Protein AF-A0A835D6B4-F1 (afdb_monomer)

Sequence (260 aa):
MGYFGDVLRSTQVAIVLSPWVALAVCPRPGVWEYIRVNVNALVVEELSAAEYLHFKEELVDGRKAEEYLSSVPPDTSYSEFDHRFQDIGLERGWVVYILDQVRALESKMLHRIKQQRLDITPWILIHASILRVPFRTEKGIVRKWISRFEVWPYLETYTDDVSNEISGELQAKPDLIISNYGDGKLIAFLLAHKCTIAHALEKTKVVHGIDVFDPKFNIVSLRVDMTMYFPYNEEHKRLTALQLEIEELLYSPGQNEEHM

Radius of gyration: 25.89 Å; Cα contacts (8 Å, |Δi|>4): 194; chains: 1; bounding box: 57×57×69 Å

Organism: Tetracentron sinense (NCBI:txid13715)

Structure (mmCIF, N/CA/C/O backbone):
data_AF-A0A835D6B4-F1
#
_entry.id   AF-A0A835D6B4-F1
#
loop_
_atom_site.group_PDB
_atom_site.id
_atom_site.type_symbol
_atom_site.label_atom_id
_atom_site.label_alt_id
_atom_site.label_comp_id
_atom_site.label_asym_id
_atom_site.label_entity_id
_atom_site.label_seq_id
_atom_site.pdbx_PDB_ins_code
_atom_site.Cartn_x
_atom_site.Cartn_y
_atom_site.Cartn_z
_atom_site.occupancy
_atom_site.B_iso_or_equiv
_atom_site.auth_seq_id
_atom_site.auth_comp_id
_atom_site.auth_asym_id
_atom_site.auth_atom_id
_atom_site.pdbx_PDB_model_num
ATOM 1 N N . MET A 1 1 ? 26.973 14.220 -26.585 1.00 53.25 1 MET A N 1
ATOM 2 C CA . MET A 1 1 ? 26.526 12.811 -26.515 1.00 53.25 1 MET A CA 1
ATOM 3 C C . MET A 1 1 ? 25.285 12.683 -27.378 1.00 53.25 1 MET A C 1
ATOM 5 O O . MET A 1 1 ? 24.445 13.561 -27.278 1.00 53.25 1 MET A O 1
ATOM 9 N N . GLY A 1 2 ? 25.230 11.702 -28.282 1.00 79.88 2 GLY A N 1
ATOM 10 C CA . GLY A 1 2 ? 24.143 11.568 -29.263 1.00 79.88 2 GLY A CA 1
ATOM 11 C C . GLY A 1 2 ? 22.917 10.816 -28.737 1.00 79.88 2 GLY A C 1
ATOM 12 O O . GLY A 1 2 ? 22.945 10.288 -27.628 1.00 79.88 2 GLY A O 1
ATOM 13 N N . TYR A 1 3 ? 21.894 10.721 -29.590 1.00 77.06 3 TYR A N 1
ATOM 14 C CA . TYR A 1 3 ? 20.564 10.149 -29.325 1.00 77.06 3 TYR A CA 1
ATOM 15 C C . TYR A 1 3 ? 20.590 8.756 -28.667 1.00 77.06 3 TYR A C 1
ATOM 17 O O . TYR A 1 3 ? 19.844 8.475 -27.737 1.00 77.06 3 TYR A O 1
ATOM 25 N N . PHE A 1 4 ? 21.526 7.896 -29.074 1.00 80.56 4 PHE A N 1
ATOM 26 C CA . PHE A 1 4 ? 21.706 6.570 -28.474 1.00 80.56 4 PHE A CA 1
ATOM 27 C C . PHE A 1 4 ? 22.099 6.624 -26.985 1.00 80.56 4 PHE A C 1
ATOM 29 O O . PHE A 1 4 ? 21.665 5.801 -26.183 1.00 80.56 4 PHE A O 1
ATOM 36 N N . GLY A 1 5 ? 22.890 7.625 -26.593 1.00 83.94 5 GLY A N 1
ATOM 37 C CA . GLY A 1 5 ? 23.260 7.829 -25.195 1.00 83.94 5 GLY A CA 1
ATOM 38 C C . GLY A 1 5 ? 22.079 8.262 -24.324 1.00 83.94 5 GLY A C 1
ATOM 39 O O . GLY A 1 5 ? 22.082 7.969 -23.132 1.00 83.94 5 GLY A O 1
ATOM 40 N N . ASP A 1 6 ? 21.076 8.931 -24.900 1.00 86.44 6 ASP A N 1
ATOM 41 C CA . ASP A 1 6 ? 19.844 9.287 -24.187 1.00 86.44 6 ASP A CA 1
ATOM 42 C C . ASP A 1 6 ? 18.975 8.054 -23.931 1.00 86.44 6 ASP A C 1
ATOM 44 O O . ASP A 1 6 ? 18.523 7.871 -22.804 1.00 86.44 6 ASP A O 1
ATOM 48 N N . VAL A 1 7 ? 18.834 7.165 -24.921 1.00 88.00 7 VAL A N 1
ATOM 49 C CA . VAL A 1 7 ? 18.110 5.886 -24.781 1.00 88.00 7 VAL A CA 1
ATOM 50 C C . VAL A 1 7 ? 18.717 5.017 -23.676 1.00 88.00 7 VAL A C 1
ATOM 52 O O . VAL A 1 7 ? 17.998 4.482 -22.833 1.00 88.00 7 VAL A O 1
ATOM 55 N N . LEU A 1 8 ? 20.048 4.908 -23.621 1.00 87.56 8 LEU A N 1
ATOM 56 C CA . LEU A 1 8 ? 20.717 4.142 -22.563 1.00 87.56 8 LEU A CA 1
ATOM 57 C C . LEU A 1 8 ? 20.516 4.756 -21.172 1.00 87.56 8 LEU A C 1
ATOM 59 O O . LEU A 1 8 ? 20.352 4.020 -20.205 1.00 87.56 8 LEU A O 1
ATOM 63 N N . ARG A 1 9 ? 20.501 6.090 -21.057 1.00 88.75 9 ARG A N 1
ATOM 64 C CA . ARG A 1 9 ? 20.262 6.778 -19.776 1.00 88.75 9 ARG A CA 1
ATOM 65 C C . ARG A 1 9 ? 18.830 6.633 -19.273 1.00 88.75 9 ARG A C 1
ATOM 67 O O . ARG A 1 9 ? 18.620 6.628 -18.065 1.00 88.75 9 ARG A O 1
ATOM 74 N N . SER A 1 10 ? 17.857 6.569 -20.176 1.00 91.00 10 SER A N 1
ATOM 75 C CA . SER A 1 10 ? 16.441 6.418 -19.827 1.00 91.00 10 SER A CA 1
ATOM 76 C C . SER A 1 10 ? 16.001 4.957 -19.711 1.00 91.00 10 SER A C 1
ATOM 78 O O . SER A 1 10 ? 14.905 4.685 -19.214 1.00 91.00 10 SER A O 1
ATOM 80 N N . THR A 1 11 ? 16.848 4.006 -20.110 1.00 92.50 11 THR A N 1
ATOM 81 C CA . THR A 1 11 ? 16.617 2.574 -19.898 1.00 92.50 11 THR A CA 1
ATOM 82 C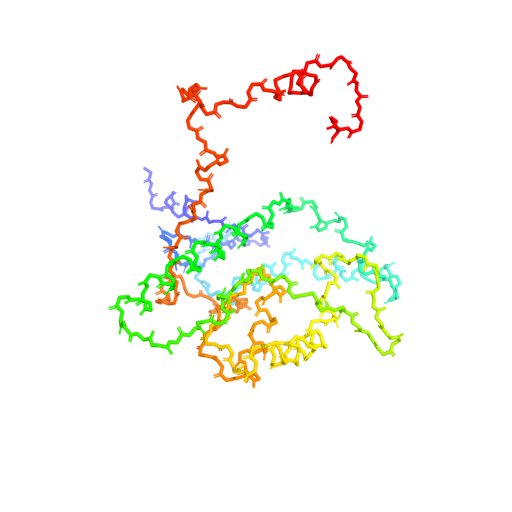 C . THR A 1 11 ? 16.586 2.257 -18.405 1.00 92.50 11 THR A C 1
ATOM 84 O O . THR A 1 11 ? 17.547 2.509 -17.686 1.00 92.50 11 THR A O 1
ATOM 87 N N . GLN A 1 12 ? 15.483 1.672 -17.940 1.00 88.81 12 GLN A N 1
ATOM 88 C CA . GLN A 1 12 ? 15.316 1.259 -16.543 1.00 88.81 12 GLN A CA 1
ATOM 89 C C . GLN A 1 12 ? 15.755 -0.189 -16.327 1.00 88.81 12 GLN A C 1
ATOM 91 O O . GLN A 1 12 ? 16.292 -0.529 -15.276 1.00 88.81 12 GLN A O 1
ATOM 96 N N . VAL A 1 13 ? 15.504 -1.054 -17.315 1.00 88.00 13 VAL A N 1
ATOM 97 C CA . VAL A 1 13 ? 15.827 -2.483 -17.257 1.00 88.00 13 VAL A CA 1
ATOM 98 C C . VAL A 1 13 ? 16.259 -2.965 -18.637 1.00 88.00 13 VAL A C 1
ATOM 100 O O . VAL A 1 13 ? 15.587 -2.688 -19.630 1.00 88.00 13 VAL A O 1
ATOM 103 N N . ALA A 1 14 ? 17.343 -3.735 -18.684 1.00 89.62 14 ALA A N 1
ATOM 104 C CA . ALA A 1 14 ? 17.797 -4.452 -19.868 1.00 89.62 14 ALA A CA 1
ATOM 105 C C . ALA A 1 14 ? 17.779 -5.964 -19.600 1.00 89.62 14 ALA A C 1
ATOM 107 O O . ALA A 1 14 ? 18.256 -6.417 -18.560 1.00 89.62 14 ALA A O 1
ATOM 108 N N . ILE A 1 15 ? 17.232 -6.737 -20.534 1.00 87.81 15 ILE A N 1
ATOM 109 C CA . ILE A 1 15 ? 17.187 -8.200 -20.515 1.00 87.81 15 ILE A CA 1
ATOM 110 C C . ILE A 1 15 ? 18.095 -8.687 -21.633 1.00 87.81 15 ILE A C 1
ATOM 112 O O . ILE A 1 15 ? 17.921 -8.305 -22.789 1.00 87.81 15 ILE A O 1
ATOM 116 N N . VAL A 1 16 ? 19.073 -9.517 -21.290 1.00 88.81 16 VAL A N 1
ATOM 117 C CA . VAL A 1 16 ? 20.089 -9.990 -22.233 1.00 88.81 16 VAL A CA 1
ATOM 118 C C . VAL A 1 16 ? 19.863 -11.476 -22.491 1.00 88.81 16 VAL A C 1
ATOM 120 O O . VAL A 1 16 ? 20.143 -12.300 -21.624 1.00 88.81 16 VAL A O 1
ATOM 123 N N . LEU A 1 17 ? 19.379 -11.812 -23.687 1.00 84.69 17 LEU A N 1
ATOM 124 C CA . LEU A 1 17 ? 19.220 -13.183 -24.175 1.00 84.69 17 LEU A CA 1
ATOM 125 C C . LEU A 1 17 ? 19.826 -13.268 -25.573 1.00 84.69 17 LEU A C 1
ATOM 127 O O . LEU A 1 17 ? 19.205 -12.869 -26.553 1.00 84.69 17 LEU A O 1
ATOM 131 N N . SER A 1 18 ? 21.063 -13.759 -25.664 1.00 85.06 18 SER A N 1
ATOM 132 C CA . SER A 1 18 ? 21.822 -13.779 -26.921 1.00 85.06 18 SER A CA 1
ATOM 133 C C . SER A 1 18 ? 21.023 -14.422 -28.072 1.00 85.06 18 SER A C 1
ATOM 135 O O . SER A 1 18 ? 20.494 -15.519 -27.885 1.00 85.06 18 SER A O 1
ATOM 137 N N . PRO A 1 19 ? 20.945 -13.788 -29.264 1.00 90.44 19 PRO A N 1
ATOM 138 C CA . PRO A 1 19 ? 21.678 -12.590 -29.704 1.00 90.44 19 PRO A CA 1
ATOM 139 C C . PRO A 1 19 ? 20.946 -11.253 -29.465 1.00 90.44 19 PRO A C 1
ATOM 141 O O . PRO A 1 19 ? 21.287 -10.243 -30.077 1.00 90.44 19 PRO A O 1
ATOM 144 N N . TRP A 1 20 ? 19.923 -11.223 -28.623 1.00 92.81 20 TRP A N 1
ATOM 145 C CA . TRP A 1 20 ? 19.042 -10.079 -28.418 1.00 92.81 20 TRP A CA 1
ATOM 146 C C . TRP A 1 20 ? 19.227 -9.425 -27.044 1.00 92.81 20 TRP A C 1
ATOM 148 O O . TRP A 1 20 ? 19.460 -10.074 -26.024 1.00 92.81 20 TRP A O 1
ATOM 158 N N . VAL A 1 21 ? 19.078 -8.106 -27.012 1.00 93.50 21 VAL A N 1
ATOM 159 C CA . VAL A 1 21 ? 19.010 -7.312 -25.785 1.00 93.50 21 VAL A CA 1
ATOM 160 C C . VAL A 1 21 ? 17.711 -6.522 -25.805 1.00 93.50 21 VAL A C 1
ATOM 162 O O . VAL A 1 21 ? 17.573 -5.607 -26.613 1.00 93.50 21 VAL A O 1
ATOM 165 N N . ALA A 1 22 ? 16.760 -6.868 -24.941 1.00 94.00 22 ALA A N 1
ATOM 166 C CA . ALA A 1 22 ? 15.509 -6.131 -24.792 1.00 94.00 22 ALA A CA 1
ATOM 167 C C . ALA A 1 22 ? 15.653 -5.032 -23.730 1.00 94.00 22 ALA A C 1
ATOM 169 O O . ALA A 1 22 ? 16.117 -5.288 -22.622 1.00 94.00 22 ALA A O 1
ATOM 170 N N . LEU A 1 23 ? 15.240 -3.808 -24.043 1.00 94.19 23 LEU A N 1
ATOM 171 C CA . LEU A 1 23 ? 15.334 -2.627 -23.191 1.00 94.19 23 LEU A CA 1
ATOM 172 C C . LEU A 1 23 ? 13.927 -2.120 -22.863 1.00 94.19 23 LEU A C 1
ATOM 174 O O . LEU A 1 23 ? 13.115 -1.920 -23.764 1.00 94.19 23 LEU A O 1
ATOM 178 N N . ALA A 1 24 ? 13.659 -1.883 -21.579 1.00 92.88 24 ALA A N 1
ATOM 179 C CA . ALA A 1 24 ? 12.519 -1.095 -21.124 1.00 92.88 24 ALA A CA 1
ATOM 180 C C . ALA A 1 24 ? 12.986 0.342 -20.888 1.00 92.88 24 ALA A C 1
ATOM 182 O O . ALA A 1 24 ? 13.671 0.640 -19.902 1.00 92.88 24 ALA A O 1
ATOM 183 N N . VAL A 1 25 ? 12.626 1.220 -21.813 1.00 93.75 25 VAL A N 1
ATOM 184 C CA . VAL A 1 25 ? 13.019 2.624 -21.841 1.00 93.75 25 VAL A CA 1
ATOM 185 C C . VAL A 1 25 ? 11.904 3.457 -21.219 1.00 93.75 25 VAL A C 1
ATOM 187 O O . VAL A 1 25 ? 10.739 3.309 -21.573 1.00 93.75 25 VAL A O 1
ATOM 190 N N . CYS A 1 26 ? 12.255 4.336 -20.282 1.00 91.88 26 CYS A N 1
ATOM 191 C CA . CYS A 1 26 ? 11.324 5.263 -19.640 1.00 91.88 26 CYS A CA 1
ATOM 192 C C . CYS A 1 26 ? 11.819 6.700 -19.854 1.00 91.88 26 CYS A C 1
ATOM 194 O O . CYS A 1 26 ? 12.521 7.248 -18.999 1.00 91.88 26 CYS A O 1
ATOM 196 N N . PRO A 1 27 ? 11.519 7.328 -21.010 1.00 87.44 27 PRO A N 1
ATOM 197 C CA . PRO A 1 27 ? 12.003 8.674 -21.317 1.00 87.44 27 PRO A CA 1
ATOM 198 C C . PRO A 1 27 ? 11.440 9.738 -20.368 1.00 87.44 27 PRO A C 1
ATOM 200 O O . PRO A 1 27 ? 12.066 10.772 -20.138 1.00 87.44 27 PRO A O 1
ATOM 203 N N . ARG A 1 28 ? 10.233 9.502 -19.840 1.00 86.56 28 ARG A N 1
ATOM 204 C CA . ARG A 1 28 ? 9.530 10.372 -18.892 1.00 86.56 28 ARG A CA 1
ATOM 205 C C . ARG A 1 28 ? 8.725 9.512 -17.919 1.00 86.56 28 ARG A C 1
ATOM 207 O O . ARG A 1 28 ? 8.259 8.450 -18.326 1.00 86.56 28 ARG A O 1
ATOM 214 N N . PRO A 1 29 ? 8.476 9.980 -16.683 1.00 78.31 29 PRO A N 1
ATOM 215 C CA . PRO A 1 29 ? 7.626 9.261 -15.739 1.00 78.31 29 PRO A CA 1
ATOM 216 C C . PRO A 1 29 ? 6.288 8.852 -16.372 1.00 78.31 29 PRO A C 1
ATOM 218 O O . PRO A 1 29 ? 5.572 9.698 -16.905 1.00 78.31 29 PRO A O 1
ATOM 221 N N . GLY A 1 30 ? 5.974 7.554 -16.337 1.00 72.44 30 GLY A N 1
ATOM 222 C CA . GLY A 1 30 ? 4.729 7.001 -16.886 1.00 72.44 30 GLY A CA 1
ATOM 223 C C . GLY A 1 30 ? 4.734 6.654 -18.372 1.00 72.44 30 GLY A C 1
ATOM 224 O O . GLY A 1 30 ? 3.796 6.010 -18.828 1.00 72.44 30 GLY A O 1
ATOM 225 N N . VAL A 1 31 ? 5.768 7.039 -19.122 1.00 85.19 31 VAL A N 1
ATOM 226 C CA . VAL A 1 31 ? 5.879 6.757 -20.558 1.00 85.19 31 VAL A CA 1
ATOM 227 C C . VAL A 1 31 ? 6.922 5.673 -20.758 1.00 85.19 31 VAL A C 1
ATOM 229 O O . VAL A 1 31 ? 8.088 5.881 -20.429 1.00 85.19 31 VAL A O 1
ATOM 232 N N . TRP A 1 32 ? 6.493 4.538 -21.299 1.00 89.44 32 TRP A N 1
ATOM 233 C CA . TRP A 1 32 ? 7.339 3.371 -21.510 1.00 89.44 32 TRP A CA 1
ATOM 234 C C . TRP A 1 32 ? 7.395 3.002 -22.983 1.00 89.44 32 TRP A C 1
ATOM 236 O O . TRP A 1 32 ? 6.367 2.939 -23.652 1.00 89.44 32 TRP A O 1
ATOM 246 N N . GLU A 1 33 ? 8.604 2.722 -23.445 1.00 92.50 33 GLU A N 1
ATOM 247 C CA . GLU A 1 33 ? 8.900 2.200 -24.772 1.00 92.50 33 GLU A CA 1
ATOM 248 C C . GLU A 1 33 ? 9.712 0.919 -24.586 1.00 92.50 33 GLU A C 1
ATOM 250 O O . GLU A 1 33 ? 10.633 0.866 -23.764 1.00 92.50 33 GLU A O 1
ATOM 255 N N . TYR A 1 34 ? 9.364 -0.128 -25.326 1.00 94.62 34 TYR A N 1
ATOM 256 C CA . TYR A 1 34 ? 10.069 -1.400 -25.265 1.00 94.62 34 TYR A CA 1
ATOM 257 C C . TYR A 1 34 ? 10.701 -1.662 -26.619 1.00 94.62 34 TYR A C 1
ATOM 259 O O . TYR A 1 34 ? 10.033 -1.605 -27.645 1.00 94.62 34 TYR A O 1
ATOM 267 N N . ILE A 1 35 ? 11.998 -1.936 -26.626 1.00 94.75 35 ILE A N 1
ATOM 268 C CA . ILE A 1 35 ? 12.734 -2.245 -27.851 1.00 94.75 35 ILE A CA 1
ATOM 269 C C . ILE A 1 35 ? 13.614 -3.462 -27.623 1.00 94.75 35 ILE A C 1
ATOM 271 O O . ILE A 1 35 ? 14.026 -3.724 -26.496 1.00 94.75 35 ILE A O 1
ATOM 275 N N . ARG A 1 36 ? 13.959 -4.188 -28.682 1.00 94.00 36 ARG A N 1
ATOM 276 C CA . ARG A 1 36 ? 15.047 -5.167 -28.659 1.00 94.00 36 ARG A CA 1
ATOM 277 C C . ARG A 1 36 ? 16.092 -4.852 -29.705 1.00 94.00 36 ARG A C 1
ATOM 279 O O . ARG A 1 36 ? 15.778 -4.376 -30.790 1.00 94.00 36 ARG A O 1
ATOM 286 N N . VAL A 1 37 ? 17.339 -5.141 -29.369 1.00 94.19 37 VAL A N 1
ATOM 287 C CA . VAL A 1 37 ? 18.496 -4.911 -30.228 1.00 94.19 37 VAL A CA 1
ATOM 288 C C . VAL A 1 37 ? 19.190 -6.235 -30.489 1.00 94.19 37 VAL A C 1
ATOM 290 O O . VAL A 1 37 ? 19.572 -6.929 -29.548 1.00 94.19 37 VAL A O 1
ATOM 293 N N . ASN A 1 38 ? 19.366 -6.590 -31.757 1.00 94.12 38 ASN A N 1
ATOM 294 C CA . ASN A 1 38 ? 20.184 -7.731 -32.140 1.00 94.12 38 ASN A CA 1
ATOM 295 C C . ASN A 1 38 ? 21.656 -7.316 -32.120 1.00 94.12 38 ASN A C 1
ATOM 297 O O . ASN A 1 38 ? 22.058 -6.448 -32.894 1.00 94.12 38 ASN A O 1
ATOM 301 N N . VAL A 1 39 ? 22.478 -7.939 -31.278 1.00 89.75 39 VAL A N 1
ATOM 302 C CA . VAL A 1 39 ? 23.889 -7.538 -31.127 1.00 89.75 39 VAL A CA 1
ATOM 303 C C . VAL A 1 39 ? 24.762 -7.945 -32.313 1.00 89.75 39 VAL A C 1
ATOM 305 O O . VAL A 1 39 ? 25.811 -7.347 -32.528 1.00 89.75 39 VAL A O 1
ATOM 308 N N . ASN A 1 40 ? 24.322 -8.926 -33.106 1.00 91.69 40 ASN A N 1
ATOM 309 C CA . ASN A 1 40 ? 25.059 -9.402 -34.275 1.00 91.69 40 ASN A CA 1
ATOM 310 C C . ASN A 1 40 ? 24.678 -8.617 -35.535 1.00 91.69 40 ASN A C 1
ATOM 312 O O . ASN A 1 40 ? 25.542 -8.244 -36.322 1.00 91.69 40 ASN A O 1
ATOM 316 N N . ALA A 1 41 ? 23.380 -8.374 -35.728 1.00 90.81 41 ALA A N 1
ATOM 317 C CA . ALA A 1 41 ? 22.849 -7.697 -36.909 1.00 90.81 41 ALA A CA 1
ATOM 318 C C . ALA A 1 41 ? 22.723 -6.172 -36.739 1.00 90.81 41 ALA A C 1
ATOM 320 O O . ALA A 1 41 ? 22.472 -5.479 -37.720 1.00 90.81 41 ALA A O 1
ATOM 321 N N . LEU A 1 42 ? 22.880 -5.651 -35.513 1.00 88.00 42 LEU A N 1
ATOM 322 C CA . LEU A 1 42 ? 22.663 -4.242 -35.147 1.00 88.00 42 LEU A CA 1
ATOM 323 C C . LEU A 1 42 ? 21.275 -3.719 -35.558 1.00 88.00 42 LEU A C 1
ATOM 325 O O . LEU A 1 42 ? 21.104 -2.547 -35.889 1.00 88.00 42 LEU A O 1
ATOM 329 N N . VAL A 1 43 ? 20.281 -4.607 -35.526 1.00 91.00 43 VAL A N 1
ATOM 330 C CA . VAL A 1 43 ? 18.880 -4.301 -35.835 1.00 91.00 43 VAL A CA 1
ATOM 331 C C . VAL A 1 43 ? 18.147 -3.962 -34.544 1.00 91.00 43 VAL A C 1
ATOM 333 O O . VAL A 1 43 ? 18.318 -4.652 -33.540 1.00 91.00 43 VAL A O 1
ATOM 336 N N . VAL A 1 44 ? 17.332 -2.909 -34.587 1.00 92.31 44 VAL A N 1
ATOM 337 C CA . VAL A 1 44 ? 16.461 -2.475 -33.490 1.00 92.31 44 VAL A CA 1
ATOM 338 C C . VAL A 1 44 ? 15.017 -2.734 -33.899 1.00 92.31 44 VAL A C 1
ATOM 340 O O . VAL A 1 44 ? 14.609 -2.338 -34.989 1.00 92.31 44 VAL A O 1
ATOM 343 N N . GLU A 1 45 ? 14.253 -3.372 -33.023 1.00 94.62 45 GLU A N 1
ATOM 344 C CA . GLU A 1 45 ? 12.830 -3.644 -33.220 1.00 94.62 45 GLU A CA 1
ATOM 345 C C . GLU A 1 45 ? 12.040 -3.126 -32.022 1.00 94.62 45 GLU A C 1
ATOM 347 O O . GLU A 1 45 ? 12.477 -3.268 -30.879 1.00 94.62 45 GLU A O 1
ATOM 352 N N . GLU A 1 46 ? 10.886 -2.522 -32.285 1.00 94.12 46 GLU A N 1
ATOM 353 C CA . GLU A 1 46 ? 9.936 -2.140 -31.244 1.00 94.12 46 GLU A CA 1
ATOM 354 C C . GLU A 1 46 ? 9.183 -3.378 -30.750 1.00 94.12 46 GLU A C 1
ATOM 356 O O . GLU A 1 46 ? 8.881 -4.287 -31.523 1.00 94.12 46 GLU A O 1
ATOM 361 N N . LEU A 1 47 ? 8.903 -3.410 -29.452 1.00 91.94 47 LEU A N 1
ATOM 362 C CA . LEU A 1 47 ? 8.135 -4.449 -28.791 1.00 91.94 47 LEU A CA 1
ATOM 363 C C . LEU A 1 47 ? 6.896 -3.834 -28.148 1.00 91.94 47 LEU A C 1
ATOM 365 O O . LEU A 1 47 ? 6.932 -2.754 -27.557 1.00 91.94 47 LEU A O 1
ATOM 369 N N . SER A 1 48 ? 5.808 -4.587 -28.160 1.00 89.75 48 SER A N 1
ATOM 370 C CA . SER A 1 48 ? 4.715 -4.370 -27.224 1.00 89.75 48 SER A CA 1
ATOM 371 C C . SER A 1 48 ? 5.150 -4.725 -25.797 1.00 89.75 48 SER A C 1
ATOM 373 O O . SER A 1 48 ? 6.066 -5.521 -25.565 1.00 89.75 48 SER A O 1
ATOM 375 N N . ALA A 1 49 ? 4.436 -4.191 -24.803 1.00 82.56 49 ALA A N 1
ATOM 376 C CA . ALA A 1 49 ? 4.655 -4.556 -23.404 1.00 82.56 49 ALA A CA 1
ATOM 377 C C . ALA A 1 49 ? 4.498 -6.072 -23.159 1.00 82.56 49 ALA A C 1
ATOM 379 O O . ALA A 1 49 ? 5.217 -6.634 -22.336 1.00 82.56 49 ALA A O 1
ATOM 380 N N . ALA A 1 50 ? 3.593 -6.742 -23.884 1.00 81.06 50 ALA A N 1
ATOM 381 C CA . ALA A 1 50 ? 3.394 -8.187 -23.781 1.00 81.06 50 ALA A CA 1
ATOM 382 C C . ALA A 1 50 ? 4.606 -8.968 -24.313 1.00 81.06 50 ALA A C 1
ATOM 384 O O . ALA A 1 50 ? 5.084 -9.880 -23.644 1.00 81.06 50 ALA A O 1
ATOM 385 N N . GLU A 1 51 ? 5.148 -8.575 -25.467 1.00 85.75 51 GLU A N 1
ATOM 386 C CA . GLU A 1 51 ? 6.346 -9.203 -26.041 1.00 85.75 51 GLU A CA 1
ATOM 387 C C . GLU A 1 51 ? 7.582 -8.990 -25.159 1.00 85.75 51 GLU A C 1
ATOM 389 O O . GLU A 1 51 ? 8.371 -9.913 -24.967 1.00 85.75 51 GLU A O 1
ATOM 394 N N . TYR A 1 52 ? 7.737 -7.805 -24.557 1.00 86.56 52 TYR A N 1
ATOM 395 C CA . TYR A 1 52 ? 8.811 -7.557 -23.592 1.00 86.56 52 TYR A CA 1
ATOM 396 C C . TYR A 1 52 ? 8.677 -8.418 -22.327 1.00 86.56 52 TYR A C 1
ATOM 398 O O . TYR A 1 52 ? 9.673 -8.935 -21.818 1.00 86.56 52 TYR A O 1
ATOM 406 N N . LEU A 1 53 ? 7.455 -8.581 -21.806 1.00 77.12 53 LEU A N 1
ATOM 407 C CA . LEU A 1 53 ? 7.201 -9.453 -20.657 1.00 77.12 53 LEU A CA 1
ATOM 408 C C . LEU A 1 53 ? 7.500 -10.916 -20.984 1.00 77.12 53 LEU A C 1
ATOM 410 O O . LEU A 1 53 ? 8.157 -11.571 -20.181 1.00 77.12 53 LEU A O 1
ATOM 414 N N . HIS A 1 54 ? 7.128 -11.384 -22.175 1.00 80.31 54 HIS A N 1
ATOM 415 C CA . HIS A 1 54 ? 7.482 -12.723 -22.640 1.00 80.31 54 HIS A CA 1
ATOM 416 C C . HIS A 1 54 ? 9.006 -12.932 -22.652 1.00 80.31 54 HIS A C 1
ATOM 418 O O . HIS A 1 54 ? 9.511 -13.907 -22.107 1.00 80.31 54 HIS A O 1
ATOM 424 N N . PHE A 1 55 ? 9.760 -11.945 -23.144 1.00 78.62 55 PHE A N 1
ATOM 425 C CA . PHE A 1 55 ? 11.228 -11.955 -23.131 1.00 78.62 55 PHE A CA 1
ATOM 426 C C . PHE A 1 55 ? 11.821 -12.029 -21.709 1.00 78.62 55 PHE A C 1
ATOM 428 O O . PHE A 1 55 ? 12.883 -12.605 -21.473 1.00 78.62 55 PHE A O 1
ATOM 435 N N . LYS A 1 56 ? 11.133 -11.432 -20.730 1.00 76.44 56 LYS A N 1
ATOM 436 C CA . LYS A 1 56 ? 11.506 -11.492 -19.312 1.00 76.44 56 LYS A CA 1
ATOM 437 C C . LYS A 1 56 ? 11.203 -12.849 -18.688 1.00 76.44 56 LYS A C 1
ATOM 439 O O . LYS A 1 56 ? 11.979 -13.314 -17.857 1.00 76.44 56 LYS A O 1
ATOM 444 N N . GLU A 1 57 ? 10.089 -13.454 -19.073 1.00 77.69 57 GLU A N 1
ATOM 445 C CA . GLU A 1 57 ? 9.703 -14.802 -18.660 1.00 77.69 57 GLU A CA 1
ATOM 446 C C . GLU A 1 57 ? 10.680 -15.841 -19.217 1.00 77.69 57 GLU A C 1
ATOM 448 O O . GLU A 1 57 ? 11.081 -16.729 -18.480 1.00 77.69 57 GLU A O 1
ATOM 453 N N . GLU A 1 58 ? 11.171 -15.677 -20.449 1.00 74.12 58 GLU A N 1
ATOM 454 C CA . GLU A 1 58 ? 12.208 -16.545 -21.030 1.00 74.12 58 GLU A CA 1
ATOM 455 C C . GLU A 1 58 ? 13.542 -16.516 -20.253 1.00 74.12 58 GLU A C 1
ATOM 457 O O . GLU A 1 58 ? 14.231 -17.535 -20.173 1.00 74.12 58 GLU A O 1
ATOM 462 N N . LEU A 1 59 ? 13.917 -15.372 -19.657 1.00 68.06 59 LEU A N 1
ATOM 463 C CA . LEU A 1 59 ? 15.115 -15.262 -18.807 1.00 68.06 59 LEU A CA 1
ATOM 464 C C . LEU A 1 59 ? 14.952 -16.027 -17.488 1.00 68.06 59 LEU A C 1
ATOM 466 O O . LEU A 1 59 ? 15.909 -16.615 -16.972 1.00 68.06 59 LEU A O 1
ATOM 470 N N . VAL A 1 60 ? 13.748 -15.990 -16.920 1.00 62.12 60 VAL A N 1
ATOM 471 C CA . VAL A 1 60 ? 13.390 -16.790 -15.752 1.00 62.12 60 VAL A CA 1
ATOM 472 C C . VAL A 1 60 ? 13.091 -18.188 -16.267 1.00 62.12 60 VAL A C 1
ATOM 474 O O . VAL A 1 60 ? 11.937 -18.553 -16.429 1.00 62.12 60 VAL A O 1
ATOM 477 N N . ASP A 1 61 ? 14.148 -18.951 -16.563 1.00 53.03 61 ASP A N 1
ATOM 478 C CA . ASP A 1 61 ? 14.056 -20.335 -17.028 1.00 53.03 61 ASP A CA 1
ATOM 479 C C . ASP A 1 61 ? 13.030 -21.065 -16.152 1.00 53.03 61 ASP A C 1
ATOM 481 O O . ASP A 1 61 ? 13.302 -21.370 -14.984 1.00 53.03 61 ASP A O 1
ATOM 485 N N . GLY A 1 62 ? 11.831 -21.298 -16.703 1.00 45.59 62 GLY A N 1
ATOM 486 C CA . GLY A 1 62 ? 10.763 -22.029 -16.025 1.00 45.59 62 GLY A CA 1
ATOM 487 C C . GLY A 1 62 ? 11.304 -23.350 -15.491 1.00 45.59 62 GLY A C 1
ATOM 488 O O . GLY A 1 62 ? 10.955 -23.746 -14.393 1.00 45.59 62 GLY A O 1
ATOM 489 N N . ARG A 1 63 ? 12.315 -23.911 -16.166 1.00 47.12 63 ARG A N 1
ATOM 490 C CA . ARG A 1 63 ? 13.052 -25.105 -15.760 1.00 47.12 63 ARG A CA 1
ATOM 491 C C . ARG A 1 63 ? 13.816 -24.988 -14.448 1.00 47.12 63 ARG A C 1
ATOM 493 O O . ARG A 1 63 ? 13.915 -26.001 -13.794 1.00 47.12 63 ARG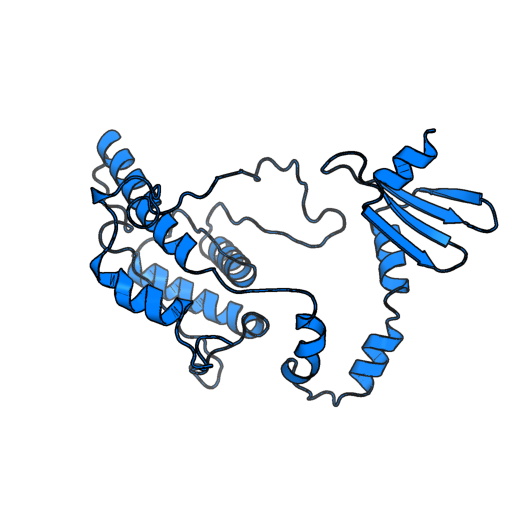 A O 1
ATOM 500 N N . LYS A 1 64 ? 14.321 -23.834 -13.994 1.00 47.25 64 LYS A N 1
ATOM 501 C CA . LYS A 1 64 ? 15.043 -23.754 -12.698 1.00 47.25 64 LYS A CA 1
ATOM 502 C C . LYS A 1 64 ? 14.108 -23.653 -11.504 1.00 47.25 64 LYS A C 1
ATOM 504 O O . LYS A 1 64 ? 14.390 -24.227 -10.456 1.00 47.25 64 LYS A O 1
ATOM 509 N N . ALA A 1 65 ? 13.018 -22.904 -11.653 1.00 40.38 65 ALA A N 1
ATOM 510 C CA . ALA A 1 65 ? 11.972 -22.859 -10.641 1.00 40.38 65 ALA A CA 1
ATOM 511 C C . ALA A 1 65 ? 11.199 -24.182 -10.624 1.00 40.38 65 ALA A C 1
ATOM 513 O O . ALA A 1 65 ? 10.928 -24.688 -9.550 1.00 40.38 65 ALA A O 1
ATOM 514 N N . GLU A 1 66 ? 10.923 -24.780 -11.782 1.00 42.09 66 GLU A N 1
ATOM 515 C CA . GLU A 1 66 ? 10.253 -26.074 -11.924 1.00 42.09 66 GLU A CA 1
ATOM 516 C C . GLU A 1 66 ? 11.169 -27.252 -11.560 1.00 42.09 66 GLU A C 1
ATOM 518 O O . GLU A 1 66 ? 10.689 -28.155 -10.900 1.00 42.09 66 GLU A O 1
ATOM 523 N N . GLU A 1 67 ? 12.479 -27.246 -11.850 1.00 50.03 67 GLU A N 1
ATOM 524 C CA . GLU A 1 67 ? 13.450 -28.233 -11.324 1.00 50.03 67 GLU A CA 1
ATOM 525 C C . GLU A 1 67 ? 13.586 -28.111 -9.810 1.00 50.03 67 GLU A C 1
ATOM 527 O O . GLU A 1 67 ? 13.630 -29.126 -9.122 1.00 50.03 67 GLU A O 1
ATOM 532 N N . TYR A 1 68 ? 13.628 -26.886 -9.272 1.00 51.69 68 TYR A N 1
ATOM 533 C CA . TYR A 1 68 ? 13.657 -26.680 -7.829 1.00 51.69 68 TYR A CA 1
ATOM 534 C C . TYR A 1 68 ? 12.346 -27.143 -7.187 1.00 51.69 68 TYR A C 1
ATOM 536 O O . TYR A 1 68 ? 12.394 -27.978 -6.293 1.00 51.69 68 TYR A O 1
ATOM 544 N N . LEU A 1 69 ? 11.190 -26.705 -7.693 1.00 49.09 69 LEU A N 1
ATOM 545 C CA . LEU A 1 69 ? 9.858 -27.118 -7.232 1.00 49.09 69 LEU A CA 1
ATOM 546 C C . LEU A 1 69 ? 9.602 -28.621 -7.432 1.00 49.09 69 LEU A C 1
ATOM 548 O O . LEU A 1 69 ? 8.906 -29.216 -6.623 1.00 49.09 69 LEU A O 1
ATOM 552 N N . SER A 1 70 ? 10.205 -29.244 -8.449 1.00 55.69 70 SER A N 1
ATOM 553 C CA . SER A 1 70 ? 10.182 -30.700 -8.670 1.00 55.69 70 SER A CA 1
ATOM 554 C C . SER A 1 70 ? 11.187 -31.455 -7.794 1.00 55.69 70 SER A C 1
ATOM 556 O O . SER A 1 70 ? 11.067 -32.668 -7.640 1.00 55.69 70 SER A O 1
ATOM 558 N N . SER A 1 71 ? 12.192 -30.767 -7.236 1.00 63.91 71 SER A N 1
ATOM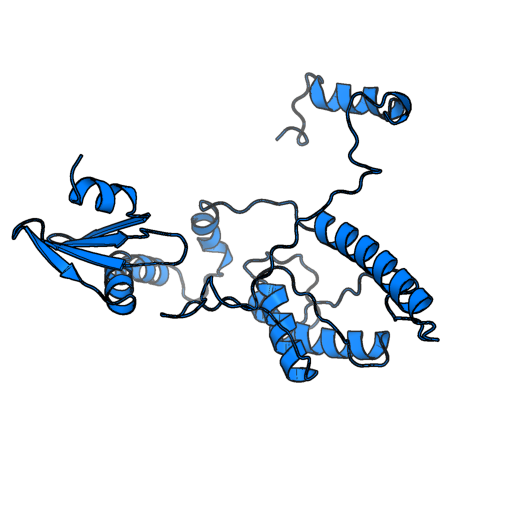 559 C CA . SER A 1 71 ? 13.154 -31.332 -6.279 1.00 63.91 71 SER A CA 1
ATOM 560 C C . SER A 1 71 ? 12.667 -31.274 -4.830 1.00 63.91 71 SER A C 1
ATOM 562 O O . SER A 1 71 ? 13.173 -32.022 -3.993 1.00 63.91 71 SER A O 1
ATOM 564 N N . VAL A 1 72 ? 11.689 -30.412 -4.532 1.00 57.56 72 VAL A N 1
ATOM 565 C CA . VAL A 1 72 ? 11.015 -30.363 -3.229 1.00 57.56 72 VAL A CA 1
ATOM 566 C C . VAL A 1 72 ? 9.756 -31.237 -3.269 1.00 57.56 72 VAL A C 1
ATOM 568 O O . VAL A 1 72 ? 9.043 -31.244 -4.273 1.00 57.56 72 VAL A O 1
ATOM 571 N N . PRO A 1 73 ? 9.458 -31.990 -2.198 1.00 67.94 73 PRO A N 1
ATOM 572 C CA . PRO A 1 73 ? 8.222 -32.759 -2.101 1.00 67.94 73 PRO A CA 1
ATOM 573 C C . PRO A 1 73 ? 6.967 -31.891 -2.343 1.00 67.94 73 PRO A C 1
ATOM 575 O O . PRO A 1 73 ? 6.938 -30.745 -1.885 1.00 67.94 73 PRO A O 1
ATOM 578 N N . PRO A 1 74 ? 5.909 -32.398 -3.010 1.00 50.69 74 PRO A N 1
ATOM 579 C CA . PRO A 1 74 ? 4.693 -31.625 -3.317 1.00 50.69 74 PRO A CA 1
ATOM 580 C C . PRO A 1 74 ? 3.953 -31.074 -2.084 1.00 50.69 74 PRO A C 1
ATOM 582 O O . PRO A 1 74 ? 3.130 -30.171 -2.196 1.00 50.69 74 PRO A O 1
ATOM 585 N N . ASP A 1 75 ? 4.225 -31.646 -0.915 1.00 61.44 75 ASP A N 1
ATOM 586 C CA . ASP A 1 75 ? 3.704 -31.312 0.409 1.00 61.44 75 ASP A CA 1
ATOM 587 C C . ASP A 1 75 ? 4.570 -30.297 1.179 1.00 61.44 75 ASP A C 1
ATOM 589 O O . ASP A 1 75 ? 4.252 -29.946 2.318 1.00 61.44 75 ASP A O 1
ATOM 593 N N . THR A 1 76 ? 5.636 -29.785 0.556 1.00 47.84 76 THR A N 1
ATOM 594 C CA . THR A 1 76 ? 6.529 -28.789 1.155 1.00 47.84 76 THR A CA 1
ATOM 595 C C . THR A 1 76 ? 5.809 -27.459 1.375 1.00 47.84 76 THR A C 1
ATOM 597 O O . THR A 1 76 ? 5.330 -26.816 0.439 1.00 47.84 76 THR A O 1
ATOM 600 N N . SER A 1 77 ? 5.752 -27.022 2.634 1.00 46.56 77 SER A N 1
ATOM 601 C CA . SER A 1 77 ? 5.157 -25.742 3.023 1.00 46.56 77 SER A CA 1
ATOM 602 C C . SER A 1 77 ? 5.946 -24.565 2.445 1.00 46.56 77 SER A C 1
ATOM 604 O O . SER A 1 77 ? 7.175 -24.549 2.478 1.00 46.56 77 SER A O 1
ATOM 606 N N . TYR A 1 78 ? 5.229 -23.533 1.992 1.00 40.03 78 TYR A N 1
ATOM 607 C CA . TYR A 1 78 ? 5.789 -22.292 1.437 1.00 40.03 78 TYR A CA 1
ATOM 608 C C . TYR A 1 78 ? 6.907 -21.675 2.304 1.00 40.03 78 TYR A C 1
ATOM 610 O O . TYR A 1 78 ? 7.899 -21.157 1.794 1.00 40.03 78 TYR A O 1
ATOM 618 N N . SER A 1 79 ? 6.788 -21.814 3.626 1.00 46.56 79 SER A N 1
ATOM 619 C CA . SER A 1 79 ? 7.770 -21.395 4.632 1.00 46.56 79 SER A CA 1
ATOM 620 C C . SER A 1 79 ? 9.192 -21.952 4.440 1.00 46.56 79 SER A C 1
ATOM 622 O O . SER A 1 79 ? 10.143 -21.356 4.937 1.00 46.56 79 SER A O 1
ATOM 624 N N . GLU A 1 80 ? 9.372 -23.084 3.750 1.00 50.59 80 GLU A N 1
ATOM 625 C CA . GLU A 1 80 ? 10.678 -23.754 3.617 1.00 50.59 80 GLU A CA 1
ATOM 626 C C . GLU A 1 80 ? 11.582 -23.148 2.525 1.00 50.59 80 GLU A C 1
ATOM 628 O O . GLU A 1 80 ? 12.806 -23.274 2.598 1.00 50.59 80 GLU A O 1
ATOM 633 N N . PHE A 1 81 ? 11.024 -22.410 1.558 1.00 52.09 81 PHE A N 1
ATOM 634 C CA . PHE A 1 81 ? 11.779 -21.739 0.483 1.00 52.09 81 PHE A CA 1
ATOM 635 C C . PHE A 1 81 ? 11.633 -20.204 0.475 1.00 52.09 81 PHE A C 1
ATOM 637 O O . PHE A 1 81 ? 12.233 -19.525 -0.362 1.00 52.09 81 PHE A O 1
ATOM 644 N N . ASP A 1 82 ? 10.907 -19.649 1.451 1.00 43.31 82 ASP A N 1
ATOM 645 C CA . ASP A 1 82 ? 10.652 -18.210 1.631 1.00 43.31 82 ASP A CA 1
ATOM 646 C C . ASP A 1 82 ? 11.934 -17.385 1.878 1.00 43.31 82 ASP A C 1
ATOM 648 O O . ASP A 1 82 ? 12.039 -16.238 1.451 1.00 43.31 82 ASP A O 1
ATOM 652 N N . HIS A 1 83 ? 12.970 -17.978 2.483 1.00 48.31 83 HIS A N 1
ATOM 653 C CA . HIS A 1 83 ? 14.224 -17.283 2.809 1.00 48.31 83 HIS A CA 1
ATOM 654 C C . HIS A 1 83 ? 14.958 -16.719 1.575 1.00 48.31 83 HIS A C 1
ATOM 656 O O . HIS A 1 83 ? 15.557 -15.652 1.666 1.00 48.31 83 HIS A O 1
ATOM 662 N N . ARG A 1 84 ? 14.839 -17.344 0.390 1.00 51.47 84 ARG A N 1
ATOM 663 C CA . ARG A 1 84 ? 15.398 -16.781 -0.860 1.00 51.47 84 ARG A CA 1
ATOM 664 C C . ARG A 1 84 ? 14.610 -15.582 -1.404 1.00 51.47 84 ARG A C 1
ATOM 666 O O . ARG A 1 84 ? 15.140 -14.822 -2.208 1.00 51.47 84 ARG A O 1
ATOM 673 N N . PHE A 1 85 ? 13.353 -15.415 -0.994 1.00 42.59 85 PHE A N 1
ATOM 674 C CA . PHE A 1 85 ? 12.491 -14.286 -1.362 1.00 42.59 85 PHE A CA 1
ATOM 675 C C . PHE A 1 85 ? 12.521 -13.156 -0.325 1.00 42.59 85 PHE A C 1
ATOM 677 O O . PHE A 1 85 ? 11.961 -12.089 -0.567 1.00 42.59 85 PHE A O 1
ATOM 684 N N . GLN A 1 86 ? 13.195 -13.349 0.808 1.00 41.44 86 GLN A N 1
ATOM 685 C CA . GLN A 1 86 ? 13.411 -12.306 1.811 1.00 41.44 86 GLN A CA 1
ATOM 686 C C . GLN A 1 86 ? 14.709 -11.507 1.569 1.00 41.44 86 GLN A C 1
ATOM 688 O O . GLN A 1 86 ? 14.752 -10.330 1.928 1.00 41.44 86 GLN A O 1
ATOM 693 N N . ASP A 1 87 ? 15.682 -12.054 0.823 1.00 42.25 87 ASP A N 1
ATOM 694 C CA . ASP A 1 87 ? 16.900 -11.357 0.341 1.00 42.25 87 ASP A CA 1
ATOM 695 C C . ASP A 1 87 ? 16.618 -10.135 -0.572 1.00 42.25 87 ASP A C 1
ATOM 697 O O . ASP A 1 87 ? 17.524 -9.390 -0.943 1.00 42.25 87 ASP A O 1
ATOM 701 N N . ILE A 1 88 ? 15.351 -9.896 -0.930 1.00 38.53 88 ILE A N 1
ATOM 702 C CA . ILE A 1 88 ? 14.873 -8.796 -1.788 1.00 38.53 88 ILE A CA 1
ATOM 703 C C . ILE A 1 88 ? 14.130 -7.678 -1.021 1.00 38.53 88 ILE A C 1
ATOM 705 O O . ILE A 1 88 ? 13.448 -6.857 -1.633 1.00 38.53 88 ILE A O 1
ATOM 709 N N . GLY A 1 89 ? 14.324 -7.589 0.302 1.00 33.75 89 GLY A N 1
ATOM 710 C CA . GLY A 1 89 ? 14.288 -6.320 1.049 1.00 33.75 89 GLY A CA 1
ATOM 711 C C . GLY A 1 89 ? 12.919 -5.798 1.504 1.00 33.75 89 GLY A C 1
ATOM 712 O O . GLY A 1 89 ? 12.350 -4.895 0.888 1.00 33.75 89 GLY A O 1
ATOM 713 N N . LEU A 1 90 ? 12.415 -6.275 2.649 1.00 38.38 90 LEU A N 1
ATOM 714 C CA . LEU A 1 90 ? 11.210 -5.727 3.295 1.00 38.38 90 LEU A CA 1
ATOM 715 C C . LEU A 1 90 ? 11.359 -5.629 4.828 1.00 38.38 90 LEU A C 1
ATOM 717 O O . LEU A 1 90 ? 11.412 -6.646 5.512 1.00 38.38 90 LEU A O 1
ATOM 721 N N . GLU A 1 91 ? 11.338 -4.402 5.367 1.00 38.53 91 GLU A N 1
ATOM 722 C CA . GLU A 1 91 ? 11.507 -4.084 6.805 1.00 38.53 91 GLU A CA 1
ATOM 723 C C . GLU A 1 91 ? 10.221 -3.568 7.512 1.00 38.53 91 GLU A C 1
ATOM 725 O O . GLU A 1 91 ? 9.148 -3.487 6.906 1.00 38.53 91 GLU A O 1
ATOM 730 N N . ARG A 1 92 ? 10.305 -3.270 8.828 1.00 28.72 92 ARG A N 1
ATOM 731 C CA . ARG A 1 92 ? 9.209 -2.955 9.786 1.00 28.72 92 ARG A CA 1
ATOM 732 C C . ARG A 1 92 ? 9.066 -1.444 10.095 1.00 28.72 92 ARG A C 1
ATOM 734 O O . ARG A 1 92 ? 10.067 -0.773 10.287 1.00 28.72 92 ARG A O 1
ATOM 741 N N . GLY A 1 93 ? 7.828 -0.935 10.254 1.00 42.56 93 GLY A N 1
ATOM 742 C CA . GLY A 1 93 ? 7.554 0.447 10.733 1.00 42.56 93 GLY A CA 1
ATOM 743 C C . GLY A 1 93 ? 6.094 0.949 10.646 1.00 42.56 93 GLY A C 1
ATOM 744 O O . GLY A 1 93 ? 5.840 2.136 10.494 1.00 42.56 93 GLY A O 1
ATOM 745 N N . TRP A 1 94 ? 5.106 0.055 10.676 1.00 48.75 94 TRP A N 1
ATOM 746 C CA . TRP A 1 94 ? 3.865 0.237 9.904 1.00 48.75 94 TRP A CA 1
ATOM 747 C C . TRP A 1 94 ? 2.616 0.700 10.684 1.00 48.75 94 TRP A C 1
ATOM 749 O O . TRP A 1 94 ? 1.717 1.306 10.106 1.00 48.75 94 TRP A O 1
ATOM 759 N N . VAL A 1 95 ? 2.548 0.440 11.995 1.00 53.41 95 VAL A N 1
ATOM 760 C CA . VAL A 1 95 ? 1.334 0.679 12.812 1.00 53.41 95 VAL A CA 1
ATOM 761 C C . VAL A 1 95 ? 1.164 2.154 13.210 1.00 53.41 95 VAL A C 1
ATOM 763 O O . VAL A 1 95 ? 0.038 2.623 13.361 1.00 53.41 95 VAL A O 1
ATOM 766 N N . VAL A 1 96 ? 2.264 2.904 13.329 1.00 58.03 96 VAL A N 1
ATOM 767 C CA . VAL A 1 96 ? 2.267 4.301 13.810 1.00 58.03 96 VAL A CA 1
ATOM 768 C C . VAL A 1 96 ? 1.464 5.222 12.885 1.00 58.03 96 VAL A C 1
ATOM 770 O O . VAL A 1 96 ? 0.659 6.023 13.351 1.00 58.03 96 VAL A O 1
ATOM 773 N N . TYR A 1 97 ? 1.600 5.039 11.569 1.00 65.12 97 TYR A N 1
ATOM 774 C CA . TYR A 1 97 ? 0.937 5.880 10.569 1.00 65.12 97 TYR A CA 1
ATOM 775 C C . TYR A 1 97 ? -0.602 5.831 10.669 1.00 65.12 97 TYR A C 1
ATOM 777 O O . TYR A 1 97 ? -1.258 6.864 10.534 1.00 65.12 97 TYR A O 1
ATOM 785 N N . ILE A 1 98 ? -1.185 4.655 10.926 1.00 65.69 98 ILE A N 1
ATOM 786 C CA . ILE A 1 98 ? -2.647 4.490 10.976 1.00 65.69 98 ILE A CA 1
ATOM 787 C C . ILE A 1 98 ? -3.216 5.218 12.197 1.00 65.69 98 ILE A C 1
ATOM 789 O O . ILE A 1 98 ? -4.244 5.885 12.096 1.00 65.69 98 ILE A O 1
ATOM 793 N N . LEU A 1 99 ? -2.539 5.123 13.344 1.00 66.50 99 LEU A N 1
ATOM 794 C CA . LEU A 1 99 ? -2.995 5.759 14.580 1.00 66.50 99 LEU A CA 1
ATOM 795 C C . LEU A 1 99 ? -2.992 7.288 14.461 1.00 66.50 99 LEU A C 1
ATOM 797 O O . LEU A 1 99 ? -3.984 7.930 14.815 1.00 66.50 99 LEU A O 1
ATOM 801 N N . ASP A 1 100 ? -1.932 7.862 13.888 1.00 67.31 100 ASP A N 1
ATOM 802 C CA . ASP A 1 100 ? -1.858 9.302 13.623 1.00 67.31 100 ASP A CA 1
ATOM 803 C C . ASP A 1 100 ? -2.914 9.738 12.595 1.00 67.31 100 ASP A C 1
ATOM 805 O O . ASP A 1 100 ? -3.581 10.764 12.770 1.00 67.31 100 ASP A O 1
ATOM 809 N N . GLN A 1 101 ? -3.131 8.932 11.548 1.00 70.69 101 GLN A N 1
ATOM 810 C CA . GLN A 1 101 ? -4.135 9.206 10.520 1.00 70.69 101 GLN A CA 1
ATOM 811 C C . GLN A 1 101 ? -5.555 9.254 11.097 1.00 70.69 101 GLN A C 1
ATOM 813 O O . GLN A 1 101 ? -6.297 10.189 10.790 1.00 70.69 101 GLN A O 1
ATOM 818 N N . VAL A 1 102 ? -5.945 8.275 11.921 1.00 73.25 102 VAL A N 1
ATOM 819 C CA . VAL A 1 102 ? -7.308 8.200 12.473 1.00 73.25 102 VAL A CA 1
ATOM 820 C C . VAL A 1 102 ? -7.583 9.378 13.409 1.00 73.25 102 VAL A C 1
ATOM 822 O O . VAL A 1 102 ? -8.623 10.022 13.272 1.00 73.25 102 VAL A O 1
ATOM 825 N N . ARG A 1 103 ? -6.625 9.744 14.275 1.00 71.12 103 ARG A N 1
ATOM 826 C CA . ARG A 1 103 ? -6.738 10.918 15.165 1.00 71.12 103 ARG A CA 1
ATOM 827 C C . ARG A 1 103 ? -6.919 12.225 14.388 1.00 71.12 103 ARG A C 1
ATOM 829 O O . ARG A 1 103 ? -7.758 13.066 14.733 1.00 71.12 103 ARG A O 1
ATOM 836 N N . ALA A 1 104 ? -6.140 12.405 13.320 1.00 75.50 104 ALA A N 1
ATOM 837 C CA . ALA A 1 104 ? -6.241 13.583 12.465 1.00 75.50 104 ALA A CA 1
ATOM 838 C C . ALA A 1 104 ? -7.575 13.625 11.695 1.00 75.50 104 ALA A C 1
ATOM 840 O O . ALA A 1 104 ? -8.189 14.692 11.568 1.00 75.50 104 ALA A O 1
ATOM 841 N N . LEU A 1 105 ? -8.037 12.473 11.197 1.00 78.44 105 LEU A N 1
ATOM 842 C CA . LEU A 1 105 ? -9.291 12.350 10.455 1.00 78.44 105 LEU A CA 1
ATOM 843 C C . LEU A 1 105 ? -10.503 12.642 11.347 1.00 78.44 105 LEU A C 1
ATOM 845 O O . LEU A 1 105 ? -11.350 13.448 10.960 1.00 78.44 105 LEU A O 1
ATOM 849 N N . GLU A 1 106 ? -10.542 12.071 12.552 1.00 77.12 106 GLU A N 1
ATOM 850 C CA . GLU A 1 106 ? -11.578 12.318 13.561 1.00 77.12 106 GLU A CA 1
ATOM 851 C C . GLU A 1 106 ? -11.720 13.816 13.852 1.00 77.12 106 GLU A C 1
ATOM 853 O O . GLU A 1 106 ? -12.797 14.397 13.675 1.00 77.12 106 GLU A O 1
ATOM 858 N N . SER A 1 107 ? -10.604 14.473 14.190 1.00 76.81 107 SER A N 1
ATOM 859 C CA . SER A 1 107 ? -10.572 15.912 14.478 1.00 76.81 107 SER A CA 1
ATOM 860 C C . SER A 1 107 ? -11.136 16.743 13.321 1.00 76.81 107 SER A C 1
ATOM 862 O O . SER A 1 107 ? -11.863 17.723 13.527 1.00 76.81 107 SER A O 1
ATOM 864 N N . LYS A 1 108 ? -10.832 16.359 12.073 1.00 83.06 108 LYS A N 1
ATOM 865 C CA . LYS A 1 108 ? -11.297 17.089 10.889 1.00 83.06 108 LYS A CA 1
ATOM 866 C C . LYS A 1 108 ? -12.769 16.830 10.571 1.00 83.06 108 LYS A C 1
ATOM 868 O O . LYS A 1 108 ? -13.457 17.768 10.158 1.00 83.06 108 LYS A O 1
ATOM 873 N N . MET A 1 109 ? -13.250 15.602 10.746 1.00 80.50 109 MET A N 1
ATOM 874 C CA . MET A 1 109 ? -14.657 15.247 10.538 1.00 80.50 109 MET A CA 1
ATOM 875 C C . MET A 1 109 ? -15.551 15.973 11.538 1.00 80.50 109 MET A C 1
ATOM 877 O O . MET A 1 109 ? -16.492 16.652 11.128 1.00 80.50 109 MET A O 1
ATOM 881 N N . LEU A 1 110 ? -15.176 15.953 12.817 1.00 79.75 110 LEU A N 1
ATOM 882 C CA . LEU A 1 110 ? -15.828 16.713 13.883 1.00 79.75 110 LEU A CA 1
ATOM 883 C C . LEU A 1 110 ? -15.980 18.193 13.552 1.00 79.75 110 LEU A C 1
ATOM 885 O O . LEU A 1 110 ? -17.061 18.776 13.661 1.00 79.75 110 LEU A O 1
ATOM 889 N N . HIS A 1 111 ? -14.884 18.801 13.102 1.00 81.69 111 HIS A N 1
ATOM 890 C CA . HIS A 1 111 ? -14.877 20.200 12.715 1.00 81.69 111 HIS A CA 1
ATOM 891 C C . HIS A 1 111 ? -15.858 20.492 11.568 1.00 81.69 111 HIS A C 1
ATOM 893 O O . HIS A 1 111 ? -16.602 21.471 11.638 1.00 81.69 111 HIS A O 1
ATOM 899 N N . ARG A 1 112 ? -15.895 19.642 10.531 1.00 82.75 112 ARG A N 1
ATOM 900 C CA . ARG A 1 112 ? -16.795 19.814 9.376 1.00 82.75 112 ARG A CA 1
ATOM 901 C C . ARG A 1 112 ? -18.266 19.649 9.753 1.00 82.75 112 ARG A C 1
ATOM 903 O O . ARG A 1 112 ? -19.079 20.468 9.338 1.00 82.75 112 ARG A O 1
ATOM 910 N N . ILE A 1 113 ? -18.597 18.653 10.569 1.00 83.00 113 ILE A N 1
ATOM 911 C CA . ILE A 1 113 ? -19.972 18.397 11.027 1.00 83.00 113 ILE A CA 1
ATOM 912 C C . ILE A 1 113 ? -20.496 19.588 11.828 1.00 83.00 113 ILE A C 1
ATOM 914 O O . ILE A 1 113 ? -21.577 20.107 11.541 1.00 83.00 113 ILE A O 1
ATOM 918 N N . LYS A 1 114 ? -19.671 20.114 12.743 1.00 81.69 114 LYS A N 1
ATOM 919 C CA . LYS A 1 114 ? -19.994 21.321 13.510 1.00 81.69 114 LYS A CA 1
ATOM 920 C C . LYS A 1 114 ? -20.182 22.548 12.613 1.00 81.69 114 LYS A C 1
ATOM 922 O O . LYS A 1 114 ? -21.117 23.317 12.824 1.00 81.69 114 LYS A O 1
ATOM 927 N N . GLN A 1 115 ? -19.322 22.739 11.608 1.00 84.69 115 GLN A N 1
ATOM 928 C CA . GLN A 1 115 ? -19.452 23.845 10.649 1.00 84.69 115 GLN A CA 1
ATOM 929 C C . GLN A 1 115 ? -20.731 23.754 9.812 1.00 84.69 115 GLN A C 1
ATO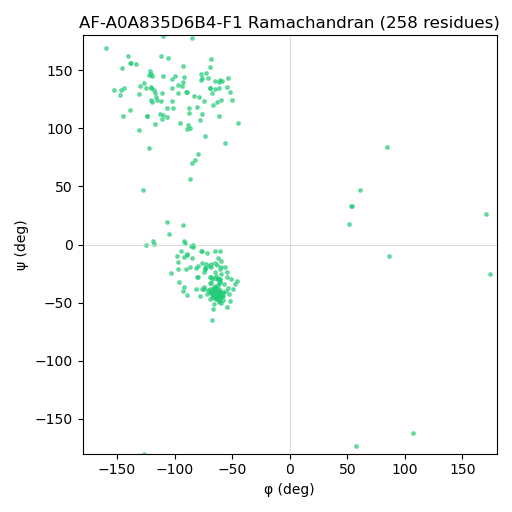M 931 O O . GLN A 1 115 ? -21.354 24.778 9.539 1.00 84.69 115 GLN A O 1
ATOM 936 N N . GLN A 1 116 ? -21.128 22.544 9.425 1.00 85.94 116 GLN A N 1
ATOM 937 C CA . GLN A 1 116 ? -22.316 22.296 8.608 1.00 85.94 116 GLN A CA 1
ATOM 938 C C . GLN A 1 116 ? -23.612 22.213 9.428 1.00 85.94 116 GLN A C 1
ATOM 940 O O . GLN A 1 116 ? -24.682 22.084 8.841 1.00 85.94 116 GLN A O 1
ATOM 945 N N . ARG A 1 117 ? -23.531 22.334 10.764 1.00 82.81 117 ARG A N 1
ATOM 946 C CA . ARG A 1 117 ? -24.670 22.233 11.696 1.00 82.81 117 ARG A CA 1
ATOM 947 C C . ARG A 1 117 ? -25.469 20.939 11.518 1.00 82.81 117 ARG A C 1
ATOM 949 O O . ARG A 1 117 ? -26.685 20.931 11.685 1.00 82.81 117 ARG A O 1
ATOM 956 N N . LEU A 1 118 ? -24.778 19.863 11.155 1.00 79.00 118 LEU A N 1
ATOM 957 C CA . LEU A 1 118 ? -25.373 18.539 11.076 1.00 79.00 118 LEU A CA 1
ATOM 958 C C . LEU A 1 118 ? -25.459 17.973 12.492 1.00 79.00 118 LEU A C 1
ATOM 960 O O . LEU A 1 118 ? -24.451 17.921 13.194 1.00 79.00 118 LEU A O 1
ATOM 964 N N . ASP A 1 119 ? -26.651 17.539 12.895 1.00 72.12 119 ASP A N 1
ATOM 965 C CA . ASP A 1 119 ? -26.872 16.822 14.156 1.00 72.12 119 ASP A CA 1
ATOM 966 C C . ASP A 1 119 ? -26.634 15.320 13.945 1.00 72.12 119 ASP A C 1
ATOM 968 O O . ASP A 1 119 ? -27.518 14.479 14.079 1.00 72.12 119 ASP A O 1
ATOM 972 N N . ILE A 1 120 ? -25.432 15.004 13.463 1.00 69.62 120 ILE A N 1
ATOM 973 C CA . ILE A 1 120 ? -24.983 13.641 13.195 1.00 69.62 120 ILE A CA 1
ATOM 974 C C . ILE A 1 120 ? -23.771 13.410 14.079 1.00 69.62 120 ILE A C 1
ATOM 976 O O . ILE A 1 120 ? -22.779 14.132 13.989 1.00 69.62 120 ILE A O 1
ATOM 980 N N . THR A 1 121 ? -23.839 12.386 14.920 1.00 60.78 121 THR A N 1
ATOM 981 C CA . THR A 1 121 ? -22.668 11.889 15.642 1.00 60.78 121 THR A CA 1
ATOM 982 C C . THR A 1 121 ? -22.004 10.846 14.740 1.00 60.78 121 THR A C 1
ATOM 984 O O . THR A 1 121 ? -22.559 9.759 14.591 1.00 60.78 121 THR A O 1
ATOM 987 N N . PRO A 1 122 ? -20.891 11.151 14.043 1.00 58.19 122 PRO A N 1
ATOM 988 C CA . PRO A 1 122 ? -20.184 10.162 13.233 1.00 58.19 122 PRO A CA 1
ATOM 989 C C . PRO A 1 122 ? -19.759 9.009 14.135 1.00 58.19 122 PRO A C 1
ATOM 991 O O . PRO A 1 122 ? -19.281 9.255 15.224 1.00 58.19 122 PRO A O 1
ATOM 994 N N . TRP A 1 123 ? -19.837 7.758 13.698 1.00 51.84 123 TRP A N 1
ATOM 995 C CA . TRP A 1 123 ? -19.400 6.620 14.527 1.00 51.84 123 TRP A CA 1
ATOM 996 C C . TRP A 1 123 ? -17.889 6.590 14.838 1.00 51.84 123 TRP A C 1
ATOM 998 O O . TRP A 1 123 ? -17.424 5.784 15.634 1.00 51.84 123 TRP A O 1
ATOM 1008 N N . ILE A 1 124 ? -17.117 7.511 14.252 1.00 53.19 124 ILE A N 1
ATOM 1009 C CA . ILE A 1 124 ? -15.726 7.790 14.639 1.00 53.19 124 ILE A CA 1
ATOM 1010 C C . ILE A 1 124 ? -15.664 8.559 15.975 1.00 53.19 124 ILE A C 1
ATOM 1012 O O . ILE A 1 124 ? -14.657 8.500 16.669 1.00 53.19 124 ILE A O 1
ATOM 1016 N N . LEU A 1 125 ? -16.750 9.226 16.381 1.00 36.75 125 LEU A N 1
ATOM 1017 C CA . LEU A 1 125 ? -16.910 9.804 17.712 1.00 36.75 125 LEU A CA 1
ATOM 1018 C C . LEU A 1 125 ? -17.158 8.678 18.716 1.00 36.75 125 LEU A C 1
ATOM 1020 O O . LEU A 1 125 ? -18.294 8.271 18.941 1.00 36.75 125 LEU A O 1
ATOM 1024 N N . ILE A 1 126 ? -16.081 8.203 19.337 1.00 35.34 126 ILE A N 1
ATOM 1025 C CA . ILE A 1 126 ? -15.860 8.310 20.793 1.00 35.34 126 ILE A CA 1
ATOM 1026 C C . ILE A 1 126 ? -14.597 7.532 21.193 1.00 35.34 126 ILE A C 1
ATOM 1028 O O . ILE A 1 126 ? -13.951 7.928 22.154 1.00 35.34 126 ILE A O 1
ATOM 1032 N N . HIS A 1 127 ? -14.165 6.517 20.444 1.00 45.84 127 HIS A N 1
ATOM 1033 C CA . HIS A 1 127 ? -12.809 5.963 20.525 1.00 45.84 127 HIS A CA 1
ATOM 1034 C C . HIS A 1 127 ? -12.429 5.482 19.126 1.00 45.84 127 HIS A C 1
ATOM 1036 O O . HIS A 1 127 ? -13.178 4.720 18.521 1.00 45.84 127 HIS A O 1
ATOM 1042 N N . ALA A 1 128 ? -11.268 5.885 18.608 1.00 59.88 128 ALA A N 1
ATOM 1043 C CA . ALA A 1 128 ? -10.597 5.130 17.558 1.00 59.88 128 ALA A CA 1
ATOM 1044 C C . ALA A 1 128 ? -10.371 3.696 18.070 1.00 59.88 128 ALA A C 1
ATOM 1046 O O . ALA A 1 128 ? -9.365 3.394 18.712 1.00 59.88 128 ALA A O 1
ATOM 1047 N N . SER A 1 129 ? -11.367 2.842 17.866 1.00 69.00 129 SER A N 1
ATOM 1048 C CA . SER A 1 129 ? -11.409 1.488 18.389 1.00 69.00 129 SER A CA 1
ATOM 1049 C C . SER A 1 129 ? -10.749 0.548 17.400 1.00 69.00 129 SER A C 1
ATOM 1051 O O . SER A 1 129 ? -11.038 0.559 16.204 1.00 69.00 129 SER A O 1
ATOM 1053 N N . ILE A 1 130 ? -9.848 -0.287 17.907 1.00 75.50 130 ILE A N 1
ATOM 1054 C CA . ILE A 1 130 ? -9.260 -1.361 17.114 1.00 75.50 130 ILE A CA 1
ATOM 1055 C C . ILE A 1 130 ? -10.189 -2.565 17.230 1.00 75.50 130 ILE A C 1
ATOM 1057 O O . ILE A 1 130 ? -10.136 -3.299 18.217 1.00 75.50 130 ILE A O 1
ATOM 1061 N N . LEU A 1 131 ? -11.014 -2.779 16.207 1.00 81.50 131 LEU A N 1
ATOM 1062 C CA . LEU A 1 131 ? -11.789 -4.006 16.065 1.00 81.50 131 LEU A CA 1
ATOM 1063 C C . LEU A 1 131 ? -10.862 -5.123 15.571 1.00 81.50 131 LEU A C 1
ATOM 1065 O O . LEU A 1 131 ? -10.342 -5.068 14.455 1.00 81.50 131 LEU A O 1
ATOM 1069 N N . ARG A 1 132 ? -10.611 -6.123 16.421 1.00 84.50 132 ARG A N 1
ATOM 1070 C CA . ARG A 1 132 ? -9.796 -7.293 16.072 1.00 84.50 132 ARG A CA 1
ATOM 1071 C C . ARG A 1 132 ? -10.704 -8.467 15.759 1.00 84.50 132 ARG A C 1
ATOM 1073 O O . ARG A 1 132 ? -11.386 -8.964 16.647 1.00 84.50 132 ARG A O 1
ATOM 1080 N N . VAL A 1 133 ? -10.637 -8.945 14.527 1.00 90.94 133 VAL A N 1
ATOM 1081 C CA . VAL A 1 133 ? -11.348 -10.146 14.089 1.00 90.94 133 VAL A CA 1
ATOM 1082 C C . VAL A 1 133 ? -10.344 -11.306 14.030 1.00 90.94 133 VAL A C 1
ATOM 1084 O O . VAL A 1 133 ? -9.207 -11.103 13.598 1.00 90.94 133 VAL A O 1
ATOM 1087 N N . PRO A 1 134 ? -10.668 -12.506 14.535 1.00 92.75 134 PRO A N 1
ATOM 1088 C CA . PRO A 1 134 ? -9.752 -13.639 14.470 1.00 92.75 134 PRO A CA 1
ATOM 1089 C C . PRO A 1 134 ? -9.737 -14.264 13.071 1.00 92.75 134 PRO A C 1
ATOM 1091 O O . PRO A 1 134 ? -10.771 -14.379 12.421 1.00 92.75 134 PRO A O 1
ATOM 1094 N N . PHE A 1 135 ? -8.585 -14.779 12.636 1.00 93.19 135 PHE A N 1
ATOM 1095 C CA . PHE A 1 135 ? -8.567 -15.721 11.516 1.00 93.19 135 PHE A CA 1
ATOM 1096 C C . PHE A 1 135 ? -9.167 -17.060 11.936 1.00 93.19 135 PHE A C 1
ATOM 1098 O O . PHE A 1 135 ? -8.931 -17.543 13.049 1.00 93.19 135 PHE A O 1
ATOM 1105 N N . ARG A 1 136 ? -9.901 -17.698 11.023 1.00 92.81 136 ARG A N 1
ATOM 1106 C CA . ARG A 1 136 ? -10.492 -19.017 11.244 1.00 92.81 136 ARG A CA 1
ATOM 1107 C C . ARG A 1 136 ? -10.364 -19.920 10.026 1.00 92.81 136 ARG A C 1
ATOM 1109 O O . ARG A 1 136 ? -10.237 -19.470 8.893 1.00 92.81 136 ARG A O 1
ATOM 1116 N N . THR A 1 137 ? -10.415 -21.212 10.305 1.00 91.94 137 THR A N 1
ATOM 1117 C CA . THR A 1 137 ? -10.517 -22.301 9.330 1.00 91.94 137 THR A CA 1
ATOM 1118 C C . THR A 1 137 ? -11.701 -23.184 9.711 1.00 91.94 137 THR A C 1
ATOM 1120 O O . THR A 1 137 ? -12.327 -22.975 10.752 1.00 91.94 137 THR A O 1
ATOM 1123 N N . GLU A 1 138 ? -11.957 -24.236 8.939 1.00 90.88 138 GLU A N 1
ATOM 1124 C CA . GLU A 1 138 ? -12.917 -25.285 9.310 1.00 90.88 138 GLU A CA 1
ATOM 1125 C C . GLU A 1 138 ? -12.621 -25.91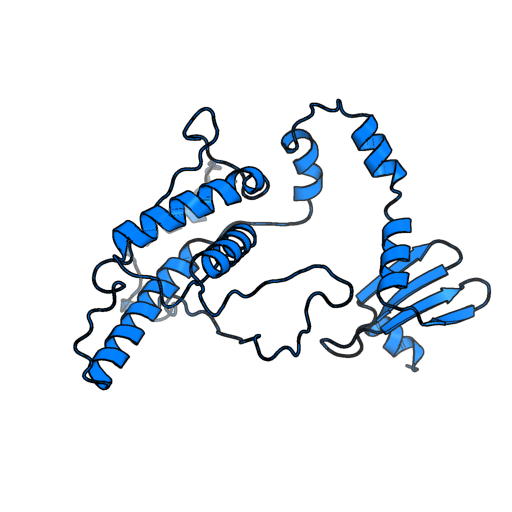1 10.687 1.00 90.88 138 GLU A C 1
ATOM 1127 O O . GLU A 1 138 ? -13.531 -26.347 11.385 1.00 90.88 138 GLU A O 1
ATOM 1132 N N . LYS A 1 139 ? -11.350 -25.910 11.118 1.00 91.44 139 LYS A N 1
ATOM 1133 C CA . LYS A 1 139 ? -10.906 -26.440 12.419 1.00 91.44 139 LYS A CA 1
ATOM 1134 C C . LYS A 1 139 ? -11.048 -25.433 13.571 1.00 91.44 139 LYS A C 1
ATOM 1136 O O . LYS A 1 139 ? -10.703 -25.759 14.705 1.00 91.44 139 LYS A O 1
ATOM 1141 N N . GLY A 1 140 ? -11.528 -24.219 13.299 1.00 93.38 140 GLY A N 1
ATOM 1142 C CA . GLY A 1 140 ? -11.707 -23.146 14.277 1.00 93.38 140 GLY A CA 1
ATOM 1143 C C . GLY A 1 140 ? -10.687 -22.010 14.156 1.00 93.38 140 GLY A C 1
ATOM 1144 O O . GLY A 1 140 ? -10.048 -21.822 13.117 1.00 93.38 140 GLY A O 1
ATOM 1145 N N . ILE A 1 141 ? -10.573 -21.220 15.229 1.00 95.56 141 ILE A N 1
ATOM 1146 C CA . ILE A 1 141 ? -9.757 -19.997 15.289 1.00 95.56 141 ILE A CA 1
ATOM 1147 C C . ILE A 1 141 ? -8.259 -20.319 15.261 1.00 95.56 141 ILE A C 1
ATOM 1149 O O . ILE A 1 141 ? -7.768 -21.147 16.032 1.00 95.56 141 ILE A O 1
ATOM 1153 N N . VAL A 1 142 ? -7.515 -19.582 14.438 1.00 90.75 142 VAL A N 1
ATOM 1154 C CA . VAL A 1 142 ? -6.053 -19.635 14.378 1.00 90.75 142 VAL A CA 1
ATOM 1155 C C . VAL A 1 142 ? -5.464 -18.660 15.395 1.00 90.75 142 VAL A C 1
ATOM 1157 O O . VAL A 1 142 ? -5.676 -17.455 15.309 1.00 90.75 142 VAL A O 1
ATOM 1160 N N . ARG A 1 143 ? -4.722 -19.183 16.379 1.00 89.69 143 ARG A N 1
ATOM 1161 C CA . ARG A 1 143 ? -4.150 -18.379 17.478 1.00 89.69 143 ARG A CA 1
ATOM 1162 C C . ARG A 1 143 ? -2.695 -17.961 17.276 1.00 89.69 143 ARG A C 1
ATOM 1164 O O . ARG A 1 143 ? -2.240 -17.034 17.938 1.00 89.69 143 ARG A O 1
ATOM 1171 N N . LYS A 1 144 ? -1.951 -18.668 16.421 1.00 83.88 144 LYS A N 1
ATOM 1172 C CA . LYS A 1 144 ? -0.541 -18.354 16.160 1.00 83.88 144 LYS A CA 1
ATOM 1173 C C . LYS A 1 144 ? -0.425 -17.079 15.326 1.00 83.88 144 LYS A C 1
ATOM 1175 O O . LYS A 1 144 ? -1.278 -16.826 14.479 1.00 83.88 144 LYS A O 1
ATOM 1180 N N . TRP A 1 145 ? 0.646 -16.315 15.541 1.00 85.94 145 TRP A N 1
ATOM 1181 C CA . TRP A 1 145 ? 1.013 -15.246 14.614 1.00 85.94 145 TRP A CA 1
ATOM 1182 C C . TRP A 1 145 ? 1.306 -15.850 13.235 1.00 85.94 145 TRP A C 1
ATOM 1184 O O . TRP A 1 145 ? 1.892 -16.930 13.141 1.00 85.94 145 TRP A O 1
ATOM 1194 N N . ILE A 1 146 ? 0.863 -15.167 12.182 1.00 75.44 146 ILE A N 1
ATOM 1195 C CA . ILE A 1 146 ? 1.023 -15.592 10.790 1.00 75.44 146 ILE A CA 1
ATOM 1196 C C . ILE A 1 146 ? 1.811 -14.510 10.066 1.00 75.44 146 ILE A C 1
ATOM 1198 O O . ILE A 1 146 ? 1.521 -13.320 10.220 1.00 75.44 146 ILE A O 1
ATOM 1202 N N . SER A 1 147 ? 2.794 -14.924 9.270 1.00 77.94 147 SER A N 1
ATOM 1203 C CA . SER A 1 147 ? 3.542 -14.005 8.423 1.00 77.94 147 SER A CA 1
ATOM 1204 C C . SER A 1 147 ? 2.615 -13.316 7.430 1.00 77.94 147 SER A C 1
ATOM 1206 O O . SER A 1 147 ? 1.744 -13.949 6.838 1.00 77.94 147 SER A O 1
ATOM 1208 N N . ARG A 1 148 ? 2.850 -12.029 7.160 1.00 74.75 148 ARG A N 1
ATOM 1209 C CA . ARG A 1 148 ? 2.132 -11.266 6.120 1.00 74.75 148 ARG A CA 1
ATOM 1210 C C . ARG A 1 148 ? 2.215 -11.894 4.722 1.00 74.75 148 ARG A C 1
ATOM 1212 O O . ARG A 1 148 ? 1.424 -11.543 3.856 1.00 74.75 148 ARG A O 1
ATOM 1219 N N . PHE A 1 149 ? 3.182 -12.778 4.483 1.00 71.81 149 PHE A N 1
ATOM 1220 C CA . PHE A 1 149 ? 3.317 -13.504 3.218 1.00 71.81 149 PHE A CA 1
ATOM 1221 C C . PHE A 1 149 ? 2.444 -14.767 3.164 1.00 71.81 149 PHE A C 1
ATOM 1223 O O . PHE A 1 149 ? 2.228 -15.307 2.087 1.00 71.81 149 PHE A O 1
ATOM 1230 N N . GLU A 1 150 ? 1.883 -15.190 4.298 1.00 76.25 150 GLU A N 1
ATOM 1231 C CA . GLU A 1 150 ? 1.138 -16.443 4.467 1.00 76.25 150 GLU A CA 1
ATOM 1232 C C . GLU A 1 150 ? -0.334 -16.220 4.863 1.00 76.25 150 GLU A C 1
ATOM 1234 O O . GLU A 1 150 ? -1.081 -17.180 5.043 1.00 76.25 150 GLU A O 1
ATOM 1239 N N . VAL A 1 151 ? -0.783 -14.965 5.006 1.00 81.44 151 VAL A N 1
ATOM 1240 C CA . VAL A 1 151 ? -2.165 -14.639 5.420 1.00 81.44 151 VAL A CA 1
ATOM 1241 C C . VAL A 1 151 ? -3.218 -14.889 4.335 1.00 81.44 151 VAL A C 1
ATOM 1243 O O . VAL A 1 151 ? -4.405 -14.959 4.643 1.00 81.44 151 VAL A O 1
ATOM 1246 N N . TRP A 1 152 ? -2.810 -15.035 3.072 1.00 84.12 152 TRP A N 1
ATOM 1247 C CA . TRP A 1 152 ? -3.702 -15.089 1.905 1.00 84.12 152 TRP A CA 1
ATOM 1248 C C . TRP A 1 152 ? -4.842 -16.118 1.992 1.00 84.12 152 TRP A C 1
ATOM 1250 O O . TRP A 1 152 ? -5.971 -15.740 1.677 1.00 84.12 152 TRP A O 1
ATOM 1260 N N . PRO A 1 153 ? -4.624 -17.362 2.471 1.00 90.31 153 PRO A N 1
ATOM 1261 C CA . PRO A 1 153 ? -5.689 -18.366 2.554 1.00 90.31 153 PRO A CA 1
ATOM 1262 C C . PRO A 1 153 ? -6.822 -18.010 3.526 1.00 90.31 153 PRO A C 1
ATOM 1264 O O . PRO A 1 153 ? -7.882 -18.626 3.478 1.00 90.31 153 PRO A O 1
ATOM 1267 N N . TYR A 1 154 ? -6.611 -17.045 4.427 1.00 89.56 154 TYR A N 1
ATOM 1268 C CA . TYR A 1 15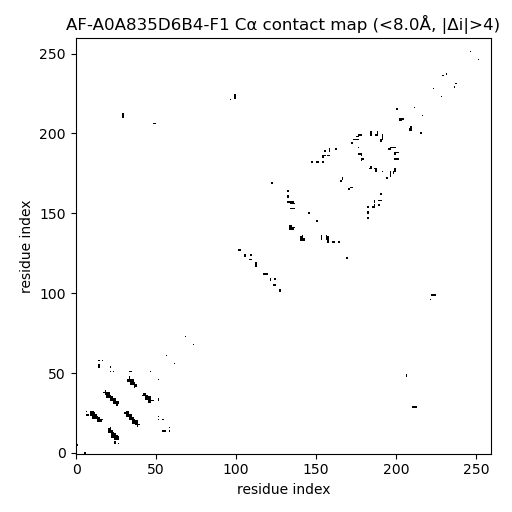4 ? -7.587 -16.669 5.452 1.00 89.56 154 TYR A CA 1
ATOM 1269 C C . TYR A 1 154 ? -8.438 -15.458 5.056 1.00 89.56 154 TYR A C 1
ATOM 1271 O O . TYR A 1 154 ? -9.446 -15.195 5.708 1.00 89.56 154 TYR A O 1
ATOM 1279 N N . LEU A 1 155 ? -8.043 -14.700 4.024 1.00 86.38 155 LEU A N 1
ATOM 1280 C CA . LEU A 1 155 ? -8.582 -13.357 3.778 1.00 86.38 155 LEU A CA 1
ATOM 1281 C C . LEU A 1 155 ? -10.049 -13.350 3.346 1.00 86.38 155 LEU A C 1
ATOM 1283 O O . LEU A 1 155 ? -10.768 -12.420 3.699 1.00 86.38 155 LEU A O 1
ATOM 1287 N N . GLU A 1 156 ? -10.512 -14.365 2.617 1.00 87.62 156 GLU A N 1
ATOM 1288 C CA . GLU A 1 156 ? -11.913 -14.446 2.188 1.00 87.62 156 GLU A CA 1
ATOM 1289 C C . GLU A 1 156 ? -12.846 -14.638 3.390 1.00 87.62 156 GLU A C 1
ATOM 1291 O O . GLU A 1 156 ? -13.695 -13.787 3.653 1.00 87.62 156 GLU A O 1
ATOM 1296 N N . THR A 1 157 ? -12.602 -15.679 4.192 1.00 92.00 157 THR A N 1
ATOM 1297 C CA . THR A 1 157 ? -13.340 -15.936 5.436 1.00 92.00 157 THR A CA 1
ATOM 1298 C C . THR A 1 157 ? -13.233 -14.764 6.410 1.00 92.00 157 THR A C 1
ATOM 1300 O O . THR A 1 157 ? -14.221 -14.358 7.015 1.00 92.00 157 THR A O 1
ATOM 1303 N N . TYR A 1 158 ? -12.043 -14.173 6.528 1.00 93.62 158 TYR A N 1
ATOM 1304 C CA . TYR A 1 158 ? -11.829 -12.988 7.352 1.00 93.62 158 TYR A CA 1
ATOM 1305 C C . TYR A 1 158 ? -12.666 -11.795 6.883 1.00 93.62 158 TYR A C 1
ATOM 1307 O O . TYR A 1 158 ? -13.197 -11.060 7.706 1.00 93.62 158 TYR A O 1
ATOM 1315 N N . THR A 1 159 ? -12.820 -11.602 5.571 1.00 90.12 159 THR A N 1
ATOM 1316 C CA . THR A 1 159 ? -13.659 -10.533 5.010 1.00 90.12 159 THR A CA 1
ATOM 1317 C C . THR A 1 159 ? -15.121 -10.720 5.416 1.00 90.12 159 THR A C 1
ATOM 1319 O O . THR A 1 159 ? -15.776 -9.744 5.781 1.00 90.12 159 THR A O 1
ATOM 1322 N N . ASP A 1 160 ? -15.636 -11.953 5.384 1.00 91.62 160 ASP A N 1
ATOM 1323 C CA . ASP A 1 160 ? -16.997 -12.250 5.851 1.00 91.62 160 ASP A CA 1
ATOM 1324 C C . ASP A 1 160 ? -17.181 -11.925 7.331 1.00 91.62 160 ASP A C 1
ATOM 1326 O O . ASP A 1 160 ? -18.146 -11.258 7.710 1.00 91.62 160 ASP A O 1
ATOM 1330 N N . ASP A 1 161 ? -16.228 -12.343 8.159 1.00 93.50 161 ASP A N 1
ATOM 1331 C CA . ASP A 1 161 ? -16.270 -12.084 9.595 1.00 93.50 161 ASP A CA 1
ATOM 1332 C C . ASP A 1 161 ? -16.204 -10.580 9.881 1.00 93.50 161 ASP A C 1
ATOM 1334 O O . ASP A 1 161 ? -17.048 -10.046 10.595 1.00 93.50 161 ASP A O 1
ATOM 1338 N N . VAL A 1 162 ? -15.274 -9.866 9.241 1.00 91.50 162 VAL A N 1
ATOM 1339 C CA . VAL A 1 162 ? -15.150 -8.407 9.348 1.00 91.50 162 VAL A CA 1
ATOM 1340 C C . VAL A 1 162 ? -16.429 -7.699 8.915 1.00 91.50 162 VAL A C 1
ATOM 1342 O O . VAL A 1 162 ? -16.846 -6.753 9.576 1.00 91.50 162 VAL A O 1
ATOM 1345 N N . SER A 1 163 ? -17.078 -8.141 7.836 1.00 89.44 163 SER A N 1
ATOM 1346 C CA . SER A 1 163 ? -18.336 -7.542 7.382 1.00 89.44 163 SER A CA 1
ATOM 1347 C C . SER A 1 163 ? -19.433 -7.647 8.445 1.00 89.44 163 SER A C 1
ATOM 1349 O O . SER A 1 163 ? -20.179 -6.687 8.656 1.00 89.44 163 SER A O 1
ATOM 1351 N N . ASN A 1 164 ? -19.532 -8.797 9.117 1.00 89.62 164 ASN A N 1
ATOM 1352 C CA . ASN A 1 164 ? -20.521 -9.027 10.169 1.00 89.62 164 ASN A CA 1
ATOM 1353 C C . ASN A 1 164 ? -20.217 -8.197 11.420 1.00 89.62 164 ASN A C 1
ATOM 1355 O O . ASN A 1 164 ? -21.106 -7.517 11.927 1.00 89.62 164 ASN A O 1
ATOM 1359 N N . GLU A 1 165 ? -18.961 -8.197 11.868 1.00 89.94 165 GLU A N 1
ATOM 1360 C CA . GLU A 1 165 ? -18.526 -7.445 13.049 1.00 89.94 165 GLU A CA 1
ATOM 1361 C C . GLU A 1 165 ? -18.675 -5.930 12.834 1.00 89.94 165 GLU A C 1
ATOM 1363 O O . GLU A 1 165 ? -19.252 -5.242 13.670 1.00 89.94 165 GLU A O 1
ATOM 1368 N N . ILE A 1 166 ? -18.271 -5.397 11.671 1.00 86.50 166 ILE A N 1
ATOM 1369 C CA . ILE A 1 166 ? -18.459 -3.973 11.336 1.00 86.50 166 ILE A CA 1
ATOM 1370 C C . ILE A 1 166 ? -19.943 -3.605 11.292 1.00 86.50 166 ILE A C 1
ATOM 1372 O O . ILE A 1 166 ? -20.311 -2.524 11.743 1.00 86.50 166 ILE A O 1
ATOM 1376 N N . SER A 1 167 ? -20.798 -4.475 10.750 1.00 85.50 167 SER A N 1
ATOM 1377 C CA . SER A 1 167 ? -22.242 -4.212 10.702 1.00 85.50 167 SER A CA 1
ATOM 1378 C C . SER A 1 167 ? -22.863 -4.208 12.101 1.00 85.50 167 SER A C 1
ATOM 1380 O O . SER A 1 167 ? -23.755 -3.403 12.366 1.00 85.50 167 SER A O 1
ATOM 1382 N N . GLY A 1 168 ? -22.389 -5.089 12.989 1.00 85.50 168 GLY A N 1
ATOM 1383 C CA . GLY A 1 168 ? -22.798 -5.135 14.392 1.00 85.50 168 GLY A CA 1
ATOM 1384 C C . GLY A 1 168 ? -22.355 -3.900 15.172 1.00 85.50 168 GLY A C 1
ATOM 1385 O O . GLY A 1 168 ? -23.160 -3.331 15.908 1.00 85.50 168 GLY A O 1
ATOM 1386 N N . GLU A 1 169 ? -21.114 -3.458 14.954 1.00 84.88 169 GLU A N 1
ATOM 1387 C CA . GLU A 1 169 ? -20.571 -2.241 15.552 1.00 84.88 169 GLU A CA 1
ATOM 1388 C C . GLU A 1 169 ? -21.276 -1.005 14.993 1.00 84.88 169 GLU A C 1
ATOM 1390 O O . GLU A 1 169 ? -22.023 -0.368 15.713 1.00 84.88 169 GLU A O 1
ATOM 1395 N N . LEU A 1 170 ? -21.146 -0.687 13.702 1.00 81.25 170 LEU A N 1
ATOM 1396 C CA . LEU A 1 170 ? -21.644 0.576 13.136 1.00 81.25 170 LEU A CA 1
ATOM 1397 C C . LEU A 1 170 ? -23.174 0.697 13.098 1.00 81.25 170 LEU A C 1
ATOM 1399 O O . LEU A 1 170 ? -23.687 1.800 12.901 1.00 81.25 170 LEU A O 1
ATOM 1403 N N . GLN A 1 171 ? -23.903 -0.423 13.190 1.00 81.19 171 GLN A N 1
ATOM 1404 C CA . GLN A 1 171 ? -25.359 -0.512 12.971 1.00 81.19 171 GLN A CA 1
ATOM 1405 C C . GLN A 1 171 ? -25.825 0.109 11.635 1.00 81.19 171 GLN A C 1
ATOM 1407 O O . GLN A 1 171 ? -27.001 0.416 11.439 1.00 81.19 171 GLN A O 1
ATOM 1412 N N . ALA A 1 172 ? -24.889 0.305 10.707 1.00 80.19 172 ALA A N 1
ATOM 1413 C CA . ALA A 1 172 ? -25.048 0.961 9.422 1.00 80.19 172 ALA A CA 1
ATOM 1414 C C . ALA A 1 172 ? -23.908 0.530 8.486 1.00 80.19 172 ALA A C 1
ATOM 1416 O O . ALA A 1 172 ? -22.921 -0.078 8.905 1.00 80.19 172 ALA A O 1
ATOM 1417 N N . LYS A 1 173 ? -24.031 0.858 7.197 1.00 78.81 173 LYS A N 1
ATOM 1418 C CA . LYS A 1 173 ? -22.947 0.636 6.235 1.00 78.81 173 LYS A CA 1
ATOM 1419 C C . LYS A 1 173 ? -21.867 1.711 6.399 1.00 78.81 173 LYS A C 1
ATOM 1421 O O . LYS A 1 173 ? -22.220 2.872 6.595 1.00 78.81 173 LYS A O 1
ATOM 1426 N N . PRO A 1 174 ? -20.575 1.365 6.269 1.00 82.56 174 PRO A N 1
ATOM 1427 C CA . PRO A 1 174 ? -19.523 2.368 6.297 1.00 82.56 174 PRO A CA 1
ATOM 1428 C C . PRO A 1 174 ? -19.564 3.243 5.038 1.00 82.56 174 PRO A C 1
ATOM 1430 O O . PRO A 1 174 ? -19.639 2.734 3.919 1.00 82.56 174 PRO A O 1
ATOM 1433 N N . ASP A 1 175 ? -19.453 4.559 5.225 1.00 79.94 175 ASP A N 1
ATOM 1434 C CA . ASP A 1 175 ? -19.395 5.540 4.130 1.00 79.94 175 ASP A CA 1
ATOM 1435 C C . ASP A 1 175 ? -18.035 5.551 3.408 1.00 79.94 175 ASP A C 1
ATOM 1437 O O . ASP A 1 175 ? -17.926 5.978 2.258 1.00 79.94 175 ASP A O 1
ATOM 1441 N N . LEU A 1 176 ? -16.976 5.101 4.091 1.00 79.06 176 LEU A N 1
ATOM 1442 C CA . LEU A 1 176 ? -15.603 5.092 3.596 1.00 79.06 176 LEU A CA 1
ATOM 1443 C C . LEU A 1 176 ? -14.839 3.885 4.148 1.00 79.06 176 LEU A C 1
ATOM 1445 O O . LEU A 1 176 ? -14.835 3.645 5.354 1.00 79.06 176 LEU A O 1
ATOM 1449 N N . ILE A 1 177 ? -14.123 3.181 3.269 1.00 79.81 177 ILE A N 1
ATOM 1450 C CA . ILE A 1 177 ? -13.141 2.159 3.641 1.00 79.81 177 ILE A CA 1
ATOM 1451 C C . ILE A 1 177 ? -11.762 2.637 3.192 1.00 79.81 177 ILE A C 1
ATOM 1453 O O . ILE A 1 177 ? -11.547 2.927 2.017 1.00 79.81 177 ILE A O 1
ATOM 1457 N N . ILE A 1 178 ? -10.815 2.701 4.129 1.00 79.81 178 ILE A N 1
ATOM 1458 C CA . ILE A 1 178 ? -9.406 2.979 3.836 1.00 79.81 178 ILE A CA 1
ATOM 1459 C C . ILE A 1 178 ? -8.617 1.698 4.079 1.00 79.81 178 ILE A C 1
ATOM 1461 O O . ILE A 1 178 ? -8.473 1.240 5.210 1.00 79.81 178 ILE A O 1
ATOM 1465 N N . SER A 1 179 ? -8.107 1.118 2.999 1.00 79.88 179 SER A N 1
ATOM 1466 C CA . SER A 1 179 ? -7.314 -0.107 3.036 1.00 79.88 179 SER A CA 1
ATOM 1467 C C . SER A 1 179 ? -5.823 0.169 3.145 1.00 79.88 179 SER A C 1
ATOM 1469 O O . SER A 1 179 ? -5.312 1.059 2.463 1.00 79.88 179 SER A O 1
ATOM 1471 N N . ASN A 1 180 ? -5.112 -0.684 3.876 1.00 74.12 180 ASN A N 1
ATOM 1472 C CA . ASN A 1 180 ? -3.659 -0.642 3.995 1.00 74.12 180 ASN A CA 1
ATOM 1473 C C . ASN A 1 180 ? -3.034 -1.949 3.507 1.00 74.12 180 ASN A C 1
ATOM 1475 O O . ASN A 1 180 ? -3.618 -3.010 3.691 1.00 74.12 180 ASN A O 1
ATOM 1479 N N . TYR A 1 181 ? -1.840 -1.867 2.913 1.00 73.19 181 TYR A N 1
ATOM 1480 C CA . TYR A 1 181 ? -1.095 -3.021 2.384 1.00 73.19 181 TYR A CA 1
ATOM 1481 C C . TYR A 1 181 ? -1.860 -3.834 1.322 1.00 73.19 181 TYR A C 1
ATOM 1483 O O . TYR A 1 181 ? -2.862 -3.379 0.777 1.00 73.19 181 TYR A O 1
ATOM 1491 N N . GLY A 1 182 ? -1.300 -4.971 0.898 1.00 70.56 182 GLY A N 1
ATOM 1492 C CA . GLY A 1 182 ? -1.874 -5.791 -0.177 1.00 70.56 182 GLY A CA 1
ATOM 1493 C C . GLY A 1 182 ? -3.060 -6.635 0.292 1.00 70.56 182 GLY A C 1
ATOM 1494 O O . GLY A 1 182 ? -4.095 -6.667 -0.365 1.00 70.56 182 GLY A O 1
ATOM 1495 N N . ASP A 1 183 ? -2.917 -7.253 1.457 1.00 77.62 183 ASP A N 1
ATOM 1496 C CA . ASP A 1 183 ? -3.943 -8.003 2.179 1.00 77.62 183 ASP A CA 1
ATOM 1497 C C . ASP A 1 183 ? -5.155 -7.126 2.520 1.00 77.62 183 ASP A C 1
ATOM 1499 O O . ASP A 1 183 ? -6.284 -7.467 2.168 1.00 77.62 183 ASP A O 1
ATOM 1503 N N . GLY A 1 184 ? -4.933 -5.947 3.111 1.00 79.75 184 GLY A N 1
ATOM 1504 C CA . GLY A 1 184 ? -6.026 -5.029 3.434 1.00 79.75 184 GLY A CA 1
ATOM 1505 C C . GLY A 1 184 ? -6.711 -4.432 2.201 1.00 79.75 184 GLY A C 1
ATOM 1506 O O . GLY A 1 184 ? -7.910 -4.164 2.255 1.00 79.75 184 GLY A O 1
ATOM 1507 N N . LYS A 1 185 ? -5.999 -4.251 1.076 1.00 78.88 185 LYS A N 1
ATOM 1508 C CA . LYS A 1 185 ? -6.611 -3.847 -0.206 1.00 78.88 185 LYS A CA 1
ATOM 1509 C C . LYS A 1 185 ? -7.557 -4.908 -0.746 1.00 78.88 185 LYS A C 1
ATOM 1511 O O . LYS A 1 185 ? -8.663 -4.558 -1.142 1.00 78.88 185 LYS A O 1
ATOM 1516 N N . LEU A 1 186 ? -7.152 -6.178 -0.714 1.00 77.25 186 LEU A N 1
ATOM 1517 C CA . LEU A 1 186 ? -8.012 -7.277 -1.145 1.00 77.25 186 LEU A CA 1
ATOM 1518 C C . LEU A 1 186 ? -9.264 -7.373 -0.264 1.00 77.25 186 LEU A C 1
ATOM 1520 O O . LEU A 1 186 ? -10.373 -7.428 -0.786 1.00 77.25 186 LEU A O 1
ATOM 1524 N N . ILE A 1 187 ? -9.103 -7.306 1.062 1.00 83.81 187 ILE A N 1
ATOM 1525 C CA . ILE A 1 187 ? -10.241 -7.290 1.994 1.00 83.81 187 ILE A CA 1
ATOM 1526 C C . ILE A 1 187 ? -11.168 -6.110 1.691 1.00 83.81 187 ILE A C 1
ATOM 1528 O O . ILE A 1 187 ? -12.375 -6.287 1.583 1.00 83.81 187 ILE A O 1
ATOM 1532 N N . ALA A 1 188 ? -10.626 -4.904 1.518 1.00 82.19 188 ALA A N 1
ATOM 1533 C CA . ALA A 1 188 ? -11.434 -3.725 1.228 1.00 82.19 188 ALA A CA 1
ATOM 1534 C C . ALA A 1 188 ? -12.149 -3.806 -0.121 1.00 82.19 188 ALA A C 1
ATOM 1536 O O . ALA A 1 188 ? -13.282 -3.348 -0.217 1.00 82.19 188 ALA A O 1
ATOM 1537 N N . PHE A 1 189 ? -11.529 -4.398 -1.141 1.00 81.00 189 PHE A N 1
ATOM 1538 C CA . PHE A 1 189 ? -12.183 -4.667 -2.417 1.00 81.00 189 PHE A CA 1
ATOM 1539 C C . PHE A 1 189 ? -13.371 -5.618 -2.240 1.00 81.00 189 PHE A C 1
ATOM 1541 O O . PHE A 1 189 ? -14.482 -5.304 -2.670 1.00 81.00 189 PHE A O 1
ATOM 1548 N N . LEU A 1 190 ? -13.166 -6.738 -1.540 1.00 82.94 190 LEU A N 1
ATOM 1549 C CA . LEU A 1 190 ? -14.224 -7.711 -1.267 1.00 82.94 190 LEU A CA 1
ATOM 1550 C C . LEU A 1 190 ? -15.349 -7.101 -0.412 1.00 82.94 190 LEU A C 1
ATOM 1552 O O . LEU A 1 190 ? -16.526 -7.284 -0.725 1.00 82.94 190 LEU A O 1
ATOM 1556 N N . LEU A 1 191 ? -15.005 -6.321 0.619 1.00 84.06 191 LEU A N 1
ATOM 1557 C CA . LEU A 1 191 ? -15.963 -5.572 1.437 1.00 84.06 191 LEU A CA 1
ATOM 1558 C C . LEU A 1 191 ? -16.712 -4.528 0.614 1.00 84.06 191 LEU A C 1
ATOM 1560 O O . LEU A 1 191 ? -17.923 -4.413 0.750 1.00 84.06 191 LEU A O 1
ATOM 1564 N N . ALA A 1 192 ? -16.036 -3.771 -0.250 1.00 80.88 192 ALA A N 1
ATOM 1565 C CA . ALA A 1 192 ? -16.678 -2.759 -1.080 1.00 80.88 192 ALA A CA 1
ATOM 1566 C C . ALA A 1 192 ? -17.669 -3.388 -2.062 1.00 80.88 192 ALA A C 1
ATOM 1568 O O . ALA A 1 192 ? -18.765 -2.858 -2.243 1.00 80.88 192 ALA A O 1
ATOM 1569 N N . HIS A 1 193 ? -17.331 -4.548 -2.631 1.00 76.88 193 HIS A N 1
ATOM 1570 C CA . HIS A 1 193 ? -18.234 -5.298 -3.499 1.00 76.88 193 HIS A CA 1
ATOM 1571 C C . HIS A 1 193 ? -19.461 -5.816 -2.732 1.00 76.88 193 HIS A C 1
ATOM 1573 O O . HIS A 1 193 ? -20.592 -5.649 -3.189 1.00 76.88 193 HIS A O 1
ATOM 1579 N N . LYS A 1 194 ? -19.256 -6.376 -1.531 1.00 73.00 194 LYS A N 1
ATOM 1580 C CA . LYS A 1 194 ? -20.334 -6.898 -0.669 1.00 73.00 194 LYS A CA 1
ATOM 1581 C C . LYS A 1 194 ? -21.224 -5.794 -0.089 1.00 73.00 194 LYS A C 1
ATOM 1583 O O . LYS A 1 194 ? -22.444 -5.924 -0.065 1.00 73.00 194 LYS A O 1
ATOM 1588 N N . CYS A 1 195 ? -20.634 -4.684 0.337 1.00 60.31 195 CYS A N 1
ATOM 1589 C CA . CYS A 1 195 ? -21.340 -3.572 0.969 1.00 60.31 195 CYS A CA 1
ATOM 1590 C C . CYS A 1 195 ? -21.850 -2.521 -0.035 1.00 60.31 195 CYS A C 1
ATOM 1592 O O . CYS A 1 195 ? -22.649 -1.663 0.354 1.00 60.31 195 CYS A O 1
ATOM 1594 N N . THR A 1 196 ? -21.462 -2.622 -1.315 1.00 55.06 196 THR A N 1
ATOM 1595 C CA . THR A 1 196 ? -21.751 -1.657 -2.396 1.00 55.06 196 THR A CA 1
ATOM 1596 C C . THR A 1 196 ? -21.159 -0.267 -2.116 1.00 55.06 196 THR A C 1
ATOM 1598 O O . THR A 1 196 ? -21.840 0.750 -2.218 1.00 55.06 196 THR A O 1
ATOM 1601 N N . ILE A 1 197 ? -19.887 -0.224 -1.712 1.00 49.50 197 ILE A N 1
ATOM 1602 C CA . ILE A 1 197 ? -19.179 1.008 -1.326 1.00 49.50 197 ILE A CA 1
ATOM 1603 C C . ILE A 1 197 ? -18.361 1.523 -2.511 1.00 49.50 197 ILE A C 1
ATOM 1605 O O . ILE A 1 197 ? -17.716 0.758 -3.221 1.00 49.50 197 ILE A O 1
ATOM 1609 N N . ALA A 1 198 ? -18.398 2.838 -2.728 1.00 37.66 198 ALA A N 1
ATOM 1610 C CA . ALA A 1 198 ? -18.008 3.466 -3.989 1.00 37.66 198 ALA A CA 1
ATOM 1611 C C . ALA A 1 198 ? -16.503 3.435 -4.329 1.00 37.66 198 ALA A C 1
ATOM 1613 O O . ALA A 1 198 ? -16.158 3.644 -5.492 1.00 37.66 198 ALA A O 1
ATOM 1614 N N . HIS A 1 199 ? -15.593 3.203 -3.373 1.00 46.16 199 HIS A N 1
ATOM 1615 C CA . HIS A 1 199 ? -14.164 3.447 -3.605 1.00 46.16 199 HIS A CA 1
ATOM 1616 C C . HIS A 1 199 ? -13.234 2.444 -2.905 1.00 46.16 199 HIS A C 1
ATOM 1618 O O . HIS A 1 199 ? -13.056 2.493 -1.692 1.00 46.16 199 HIS A O 1
ATOM 1624 N N . ALA A 1 200 ? -12.571 1.596 -3.699 1.00 47.12 200 ALA A N 1
ATOM 1625 C CA . ALA A 1 200 ? -11.374 0.844 -3.318 1.00 47.12 200 ALA A CA 1
ATOM 1626 C C . ALA A 1 200 ? -10.297 1.034 -4.407 1.00 47.12 200 ALA A C 1
ATOM 1628 O O . ALA A 1 200 ? -10.603 1.023 -5.599 1.00 47.12 200 ALA A O 1
ATOM 1629 N N . LEU A 1 201 ? -9.042 1.269 -4.006 1.00 44.72 201 LEU A N 1
ATOM 1630 C CA . LEU A 1 201 ? -7.921 1.571 -4.905 1.00 44.72 201 LEU A CA 1
ATOM 1631 C C . LEU A 1 201 ? -6.972 0.376 -5.022 1.00 44.72 201 LEU A C 1
ATOM 1633 O O . LEU A 1 201 ? -6.214 0.068 -4.098 1.00 44.72 201 LEU A O 1
ATOM 1637 N N . GLU A 1 202 ? -6.975 -0.257 -6.191 1.00 51.78 202 GLU A N 1
ATOM 1638 C CA . GLU A 1 202 ? -6.190 -1.460 -6.467 1.00 51.78 202 GLU A CA 1
ATOM 1639 C C . GLU A 1 202 ? -4.972 -1.213 -7.363 1.00 51.78 202 GLU A C 1
ATOM 1641 O O . GLU A 1 202 ? -4.889 -0.233 -8.105 1.00 51.78 202 GLU A O 1
ATOM 1646 N N . LYS A 1 203 ? -4.024 -2.156 -7.304 1.00 40.16 203 LYS A N 1
ATOM 1647 C CA . LYS A 1 203 ? -2.941 -2.319 -8.279 1.00 40.16 203 LYS A CA 1
ATOM 1648 C C . LYS A 1 203 ? -3.007 -3.748 -8.808 1.00 40.16 203 LYS A C 1
ATOM 1650 O O . LYS A 1 203 ? -2.675 -4.671 -8.070 1.00 40.16 203 LYS A O 1
ATOM 1655 N N . THR A 1 204 ? -3.379 -3.930 -10.069 1.00 36.47 204 THR A N 1
ATOM 1656 C CA . THR A 1 204 ? -3.282 -5.226 -10.750 1.00 36.47 204 THR A CA 1
ATOM 1657 C C . THR A 1 204 ? -2.024 -5.250 -11.620 1.00 36.47 204 THR A C 1
ATOM 1659 O O . THR A 1 204 ? -1.586 -4.226 -12.146 1.00 36.47 204 THR A O 1
ATOM 1662 N N . LYS A 1 205 ? -1.370 -6.411 -11.728 1.00 34.44 205 LYS A N 1
ATOM 1663 C CA . LYS A 1 205 ? -0.320 -6.642 -12.730 1.00 34.44 205 LYS A CA 1
ATOM 1664 C C . LYS A 1 205 ? -1.001 -7.180 -13.984 1.00 34.44 205 LYS A C 1
ATOM 1666 O O . LYS A 1 205 ? -1.335 -8.355 -14.041 1.00 34.44 205 LYS A O 1
ATOM 1671 N N . VAL A 1 206 ? -1.224 -6.308 -14.958 1.00 43.03 206 VAL A N 1
ATOM 1672 C CA . VAL A 1 206 ? -1.713 -6.630 -16.308 1.00 43.03 206 VAL A CA 1
ATOM 1673 C C . VAL A 1 206 ? -0.946 -5.725 -17.277 1.00 43.03 206 VAL A C 1
ATOM 1675 O O . VAL A 1 206 ? -0.371 -4.725 -16.846 1.00 43.03 206 VAL A O 1
ATOM 1678 N N . VAL A 1 207 ? -0.931 -6.048 -18.571 1.00 49.94 207 VAL A N 1
ATOM 1679 C CA . VAL A 1 207 ? -0.317 -5.246 -19.652 1.00 49.94 207 VAL A CA 1
ATOM 1680 C C . VAL A 1 207 ? -0.677 -3.746 -19.556 1.00 49.94 207 VAL A C 1
ATOM 1682 O O . VAL A 1 207 ? 0.161 -2.896 -19.837 1.00 49.94 207 VAL A O 1
ATOM 1685 N N . HIS A 1 208 ? -1.870 -3.424 -19.035 1.00 57.94 208 HIS A N 1
ATOM 1686 C CA . HIS A 1 208 ? -2.304 -2.078 -18.627 1.00 57.94 208 HIS A CA 1
ATOM 1687 C C . HIS A 1 208 ? -2.842 -2.053 -17.184 1.00 57.94 208 HIS A C 1
ATOM 1689 O O . HIS A 1 208 ? -3.924 -1.545 -16.909 1.00 57.94 208 HIS A O 1
ATOM 1695 N N . GLY A 1 209 ? -2.125 -2.675 -16.249 1.00 56.47 209 GLY A N 1
ATOM 1696 C CA . GLY A 1 209 ? -2.621 -2.905 -14.889 1.00 56.47 209 GLY A CA 1
ATOM 1697 C C . GLY A 1 209 ? -2.768 -1.640 -14.038 1.00 56.47 209 GLY A C 1
ATOM 1698 O O . GLY A 1 209 ? -3.610 -1.583 -13.144 1.00 56.47 209 GLY A O 1
ATOM 1699 N N . ILE A 1 210 ? -1.968 -0.604 -14.309 1.00 63.97 210 ILE A N 1
ATOM 1700 C CA . ILE A 1 210 ? -2.096 0.694 -13.648 1.00 63.97 210 ILE A CA 1
ATOM 1701 C C . ILE A 1 210 ? -1.587 1.812 -14.560 1.00 63.97 210 ILE A C 1
ATOM 1703 O O . ILE A 1 210 ? -0.499 1.702 -15.123 1.00 63.97 210 ILE A O 1
ATOM 1707 N N . ASP A 1 211 ? -2.363 2.884 -14.684 1.00 68.06 211 ASP A N 1
ATOM 1708 C CA . ASP A 1 211 ? -1.952 4.109 -15.368 1.00 68.06 211 ASP A CA 1
ATOM 1709 C C . ASP A 1 211 ? -1.567 5.158 -14.320 1.00 68.06 211 ASP A C 1
ATOM 1711 O O . ASP A 1 211 ? -2.360 5.480 -13.437 1.00 68.06 211 ASP A O 1
ATOM 1715 N N . VAL A 1 212 ? -0.343 5.685 -14.391 1.00 72.88 212 VAL A N 1
ATOM 1716 C CA . VAL A 1 212 ? 0.133 6.704 -13.442 1.00 72.88 212 VAL A CA 1
ATOM 1717 C C . VAL A 1 212 ? -0.577 8.048 -13.605 1.00 72.88 212 VAL A C 1
ATOM 1719 O O . VAL A 1 212 ? -0.518 8.873 -12.697 1.00 72.88 212 VAL A O 1
ATOM 1722 N N . PHE A 1 213 ? -1.241 8.267 -14.740 1.00 72.81 213 PHE A N 1
ATOM 1723 C CA . PHE A 1 213 ? -2.041 9.458 -15.008 1.00 72.81 213 PHE A CA 1
ATOM 1724 C C . PHE A 1 213 ? -3.509 9.291 -14.607 1.00 72.81 213 PHE A C 1
ATOM 1726 O O . PHE A 1 213 ? -4.296 10.221 -14.784 1.00 72.81 213 PHE A O 1
ATOM 1733 N N . ASP A 1 214 ? -3.887 8.134 -14.056 1.00 72.31 214 ASP A N 1
ATOM 1734 C CA . ASP A 1 214 ? -5.253 7.893 -13.612 1.00 72.31 214 ASP A CA 1
ATOM 1735 C C . ASP A 1 214 ? -5.643 8.926 -12.531 1.00 72.31 214 ASP A C 1
ATOM 1737 O O . ASP A 1 214 ? -4.957 9.030 -11.504 1.00 72.31 214 ASP A O 1
ATOM 1741 N N . PRO A 1 215 ? -6.741 9.689 -12.717 1.00 72.31 215 PRO A N 1
ATOM 1742 C CA . PRO A 1 215 ? -7.152 10.755 -11.799 1.00 72.31 215 PRO A CA 1
ATOM 1743 C C . PRO A 1 215 ? -7.493 10.252 -10.391 1.00 72.31 215 PRO A C 1
ATOM 1745 O O . PRO A 1 215 ? -7.634 11.050 -9.463 1.00 72.31 215 PRO A O 1
ATOM 1748 N N . LYS A 1 216 ? -7.614 8.932 -10.200 1.00 73.44 216 LYS A N 1
ATOM 1749 C CA . LYS A 1 216 ? -7.760 8.329 -8.873 1.00 73.44 216 LYS A CA 1
ATOM 1750 C C . LYS A 1 216 ? -6.522 8.513 -7.989 1.00 73.44 216 LYS A C 1
ATOM 1752 O O . LYS A 1 216 ? -6.638 8.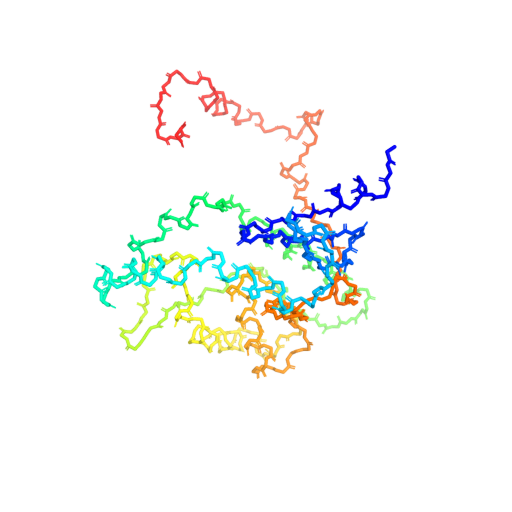460 -6.762 1.00 73.44 216 LYS A O 1
ATOM 1757 N N . PHE A 1 217 ? -5.341 8.725 -8.576 1.00 67.75 217 PHE A N 1
ATOM 1758 C CA . PHE A 1 217 ? -4.112 8.940 -7.819 1.00 67.75 217 PHE A CA 1
ATOM 1759 C C . PHE A 1 217 ? -4.072 10.330 -7.190 1.00 67.75 217 PHE A C 1
ATOM 1761 O O . PHE A 1 217 ? -4.136 11.350 -7.867 1.00 67.75 217 PHE A O 1
ATOM 1768 N N . ASN A 1 218 ? -3.914 10.357 -5.868 1.00 67.88 218 ASN A N 1
ATOM 1769 C CA . ASN A 1 218 ? -3.812 11.579 -5.083 1.00 67.88 218 ASN A CA 1
ATOM 1770 C C . ASN A 1 218 ? -2.608 11.476 -4.144 1.00 67.88 218 ASN A C 1
ATOM 1772 O O . ASN A 1 218 ? -2.465 10.490 -3.419 1.00 67.88 218 ASN A O 1
ATOM 1776 N N . ILE A 1 219 ? -1.747 12.496 -4.145 1.00 70.50 219 ILE A N 1
ATOM 1777 C CA . ILE A 1 219 ? -0.629 12.585 -3.202 1.00 70.50 219 ILE A CA 1
ATOM 1778 C C . ILE A 1 219 ? -1.135 13.278 -1.940 1.00 70.50 219 ILE A C 1
ATOM 1780 O O . ILE A 1 219 ? -1.459 14.464 -1.955 1.00 70.50 219 ILE A O 1
ATOM 1784 N N . VAL A 1 220 ? -1.178 12.530 -0.840 1.00 69.31 220 VAL A N 1
ATOM 1785 C CA . VAL A 1 220 ? -1.480 13.058 0.493 1.00 69.31 220 VAL A CA 1
ATOM 1786 C C . VAL A 1 220 ? -0.255 12.835 1.367 1.00 69.31 220 VAL A C 1
ATOM 1788 O O . VAL A 1 220 ? 0.024 11.713 1.784 1.00 69.31 220 VAL A O 1
ATOM 1791 N N . SER A 1 221 ? 0.504 13.902 1.616 1.00 69.25 221 SER A N 1
ATOM 1792 C CA . SER A 1 221 ? 1.698 13.825 2.457 1.00 69.25 221 SER A CA 1
ATOM 1793 C C . SER A 1 221 ? 1.320 13.534 3.906 1.00 69.25 221 SER A C 1
ATOM 1795 O O . SER A 1 221 ? 0.471 14.215 4.487 1.00 69.25 221 SER A O 1
ATOM 1797 N N . LEU A 1 222 ? 1.984 12.541 4.494 1.00 67.94 222 LEU A N 1
ATOM 1798 C CA . LEU A 1 222 ? 1.830 12.210 5.904 1.00 67.94 222 LEU A CA 1
ATOM 1799 C C . LEU A 1 222 ? 2.426 13.310 6.787 1.00 67.94 222 LEU A C 1
ATOM 1801 O O . LEU A 1 222 ? 3.351 14.027 6.398 1.00 67.94 222 LEU A O 1
ATOM 1805 N N . ARG A 1 223 ? 1.879 13.432 7.994 1.00 68.19 223 ARG A N 1
ATOM 1806 C CA . ARG A 1 223 ? 2.404 14.279 9.063 1.00 68.19 223 ARG A CA 1
ATOM 1807 C C . ARG A 1 223 ? 2.696 13.402 10.267 1.00 68.19 223 ARG A C 1
ATOM 1809 O O . ARG A 1 223 ? 2.012 12.406 10.469 1.00 68.19 223 ARG A O 1
ATOM 1816 N N . VAL A 1 224 ? 3.699 13.798 11.034 1.00 68.94 224 VAL A N 1
ATOM 1817 C CA . VAL A 1 224 ? 4.045 13.166 12.306 1.00 68.94 224 VAL A CA 1
ATOM 1818 C C . VAL A 1 224 ? 3.348 13.888 13.451 1.00 68.94 224 VAL A C 1
ATOM 1820 O O . VAL A 1 224 ? 3.045 15.083 13.341 1.00 68.94 224 VAL A O 1
ATOM 1823 N N . ASP A 1 225 ? 3.105 13.175 14.548 1.00 70.81 225 ASP A N 1
ATOM 1824 C CA . ASP A 1 225 ? 2.636 13.791 15.784 1.00 70.81 225 ASP A CA 1
ATOM 1825 C C . ASP A 1 225 ? 3.674 14.803 16.303 1.00 70.81 225 ASP A C 1
ATOM 1827 O O . ASP A 1 225 ? 4.760 14.449 16.762 1.00 70.81 225 ASP A O 1
ATOM 1831 N N . MET A 1 226 ? 3.324 16.089 16.233 1.00 74.31 226 MET A N 1
ATOM 1832 C CA . MET A 1 226 ? 4.191 17.200 16.642 1.00 74.31 226 MET A CA 1
ATOM 1833 C C . MET A 1 226 ? 4.357 17.303 18.168 1.00 74.31 226 MET A C 1
ATOM 1835 O O . MET A 1 226 ? 5.139 18.127 18.644 1.00 74.31 226 MET A O 1
ATOM 1839 N N . THR A 1 227 ? 3.607 16.512 18.945 1.00 75.62 227 THR A N 1
ATOM 1840 C CA . THR A 1 227 ? 3.830 16.355 20.390 1.00 75.62 227 THR A CA 1
ATOM 1841 C C . THR A 1 227 ? 4.963 15.373 20.684 1.00 75.62 227 THR A C 1
ATOM 1843 O O . THR A 1 227 ? 5.656 15.536 21.684 1.00 75.62 227 THR A O 1
ATOM 1846 N N . MET A 1 228 ? 5.190 14.410 19.786 1.00 74.25 228 MET A N 1
ATOM 1847 C CA . MET A 1 228 ? 6.246 13.402 19.892 1.00 74.25 228 MET A CA 1
ATOM 1848 C C . MET A 1 228 ? 7.528 13.837 19.172 1.00 74.25 228 MET A C 1
ATOM 1850 O O . MET A 1 228 ? 8.627 13.640 19.681 1.00 74.25 228 MET A O 1
ATOM 1854 N N . TYR A 1 229 ? 7.392 14.460 17.998 1.00 78.69 229 TYR A N 1
ATOM 1855 C CA . TYR A 1 229 ? 8.510 14.924 17.178 1.00 78.69 229 TYR A CA 1
ATOM 1856 C C . TYR A 1 229 ? 8.531 16.449 17.123 1.00 78.69 229 TYR A C 1
ATOM 1858 O O . TYR A 1 229 ? 7.664 17.083 16.520 1.00 78.69 229 TYR A O 1
ATOM 1866 N N . PHE A 1 230 ? 9.553 17.044 17.727 1.00 86.69 230 PHE A N 1
ATOM 1867 C CA . PHE A 1 230 ? 9.738 18.491 17.779 1.00 86.69 230 PHE A CA 1
ATOM 1868 C C . PHE A 1 230 ? 11.212 18.865 17.559 1.00 86.69 230 PHE A C 1
ATOM 1870 O O . PHE A 1 230 ? 12.103 18.039 17.777 1.00 86.69 230 PHE A O 1
ATOM 1877 N N . PRO A 1 231 ? 11.494 20.095 17.092 1.00 90.94 231 PRO A N 1
ATOM 1878 C CA . PRO A 1 231 ? 12.858 20.571 16.898 1.00 90.94 231 PRO A CA 1
ATOM 1879 C C . PRO A 1 231 ? 13.709 20.453 18.168 1.00 90.94 231 PRO A C 1
ATOM 1881 O O . PRO A 1 231 ? 13.286 20.837 19.257 1.00 90.94 231 PRO A O 1
ATOM 1884 N N . TYR A 1 232 ? 14.946 19.969 18.025 1.00 88.75 232 TYR A N 1
ATOM 1885 C CA . TYR A 1 232 ? 15.837 19.731 19.167 1.00 88.75 232 TYR A CA 1
ATOM 1886 C C . TYR A 1 232 ? 16.135 21.005 19.979 1.00 88.75 232 TYR A C 1
ATOM 1888 O O . TYR A 1 232 ? 16.465 20.923 21.159 1.00 88.75 232 TYR A O 1
ATOM 1896 N N . ASN A 1 233 ? 16.039 22.188 19.376 1.00 93.12 233 ASN A N 1
ATOM 1897 C CA . ASN A 1 233 ? 16.283 23.473 20.031 1.00 93.12 233 ASN A CA 1
ATOM 1898 C C . ASN A 1 233 ? 15.125 23.942 20.936 1.00 93.12 233 ASN A C 1
ATOM 1900 O O . ASN A 1 233 ? 15.278 24.935 21.643 1.00 93.12 233 ASN A O 1
ATOM 1904 N N . GLU A 1 234 ? 13.986 23.246 20.963 1.00 91.94 234 GLU A N 1
ATOM 1905 C CA . GLU A 1 234 ? 12.881 23.534 21.884 1.00 91.94 234 GLU A CA 1
ATOM 1906 C C . GLU A 1 234 ? 13.130 22.898 23.264 1.00 91.94 234 GLU A C 1
ATOM 1908 O O . GLU A 1 234 ? 12.494 21.919 23.647 1.00 91.94 234 GLU A O 1
ATOM 1913 N N . GLU A 1 235 ? 14.070 23.460 24.032 1.00 89.25 235 GLU A N 1
ATOM 1914 C CA . GLU A 1 235 ? 14.534 22.893 25.315 1.00 89.25 235 GLU A CA 1
ATOM 1915 C C . GLU A 1 235 ? 13.404 22.601 26.312 1.00 89.25 235 GLU A C 1
ATOM 1917 O O . GLU A 1 235 ? 13.411 21.563 26.966 1.00 89.25 235 GLU A O 1
ATOM 1922 N N . HIS A 1 236 ? 12.388 23.466 26.367 1.00 90.94 236 HIS A N 1
ATOM 1923 C CA . HIS A 1 236 ? 11.226 23.319 27.247 1.00 90.94 236 HIS A CA 1
ATOM 1924 C C . HIS A 1 236 ? 10.360 22.077 26.962 1.00 90.94 236 HIS A C 1
ATOM 1926 O O . HIS A 1 236 ? 9.563 21.699 27.817 1.00 90.94 236 HIS A O 1
ATOM 1932 N N . LYS A 1 237 ? 10.489 21.450 25.783 1.00 87.19 237 LYS A N 1
ATOM 1933 C CA . LYS A 1 237 ? 9.780 20.209 25.425 1.00 87.19 237 LYS A CA 1
ATOM 1934 C C . LYS A 1 237 ? 10.624 18.951 25.612 1.00 87.19 237 LYS A C 1
ATOM 1936 O O . LYS A 1 237 ? 10.095 17.849 25.497 1.00 87.19 237 LYS A O 1
ATOM 1941 N N . ARG A 1 238 ? 11.930 19.082 25.871 1.00 89.62 238 ARG A N 1
ATOM 1942 C CA . ARG A 1 238 ? 12.823 17.924 25.988 1.00 89.62 238 ARG A CA 1
ATOM 1943 C C . ARG A 1 238 ? 12.455 17.064 27.196 1.00 89.62 238 ARG A C 1
ATOM 1945 O O . ARG A 1 238 ? 12.303 17.561 28.309 1.00 89.62 238 ARG A O 1
ATOM 1952 N N . LEU A 1 239 ? 12.393 15.753 26.979 1.00 88.62 239 LEU A N 1
ATOM 1953 C CA . LEU A 1 239 ? 12.112 14.756 28.012 1.00 88.62 239 LEU A CA 1
ATOM 1954 C C . LEU A 1 239 ? 13.401 14.371 28.752 1.00 88.62 239 LEU A C 1
ATOM 1956 O O . LEU A 1 239 ? 13.915 13.267 28.599 1.00 88.62 239 LEU A O 1
ATOM 1960 N N . THR A 1 240 ? 13.941 15.292 29.551 1.00 88.81 240 THR A N 1
ATOM 1961 C CA . THR A 1 240 ? 15.217 15.099 30.273 1.00 88.81 240 THR A CA 1
ATOM 1962 C C . THR A 1 240 ? 15.202 13.923 31.252 1.00 88.81 240 THR A C 1
ATOM 1964 O O . THR A 1 240 ? 16.255 13.378 31.562 1.00 88.81 240 THR A O 1
ATOM 1967 N N . ALA A 1 241 ? 14.021 13.483 31.695 1.00 90.81 241 ALA A N 1
ATOM 1968 C CA . ALA A 1 241 ? 13.862 12.301 32.540 1.00 90.81 241 ALA A CA 1
ATOM 1969 C C . ALA A 1 241 ? 14.369 11.005 31.877 1.00 90.81 241 ALA A C 1
ATOM 1971 O O . ALA A 1 241 ? 14.853 10.127 32.581 1.00 90.81 241 ALA A O 1
ATOM 1972 N N . LEU A 1 242 ? 14.308 10.906 30.544 1.00 90.50 242 LEU A N 1
ATOM 1973 C CA . LEU A 1 242 ? 14.750 9.725 29.790 1.00 90.50 242 LEU A CA 1
ATOM 1974 C C . LEU A 1 242 ? 16.248 9.747 29.468 1.00 90.50 242 LEU A C 1
ATOM 1976 O O . LEU A 1 242 ? 16.758 8.835 28.827 1.00 90.50 242 LEU A O 1
ATOM 1980 N N . GLN A 1 243 ? 16.969 10.800 29.857 1.00 90.00 243 GLN A N 1
ATOM 1981 C CA . GLN A 1 243 ? 18.338 10.994 29.395 1.00 90.00 243 GLN A CA 1
ATOM 1982 C C . GLN A 1 243 ? 19.292 9.897 29.884 1.00 90.00 243 GLN A C 1
ATOM 1984 O O . GLN A 1 243 ? 20.129 9.452 29.109 1.00 90.00 243 GLN A O 1
ATOM 1989 N N . LEU A 1 244 ? 19.123 9.414 31.118 1.00 89.19 244 LEU A N 1
ATOM 1990 C CA . LEU A 1 244 ? 19.931 8.312 31.650 1.00 89.19 244 LEU A CA 1
ATOM 1991 C C . LEU A 1 244 ? 19.689 7.003 30.885 1.00 89.19 244 LEU A C 1
ATOM 1993 O O . LEU A 1 244 ? 20.646 6.318 30.546 1.00 89.19 244 LEU A O 1
ATOM 1997 N N . GLU A 1 245 ? 18.431 6.697 30.560 1.00 88.62 245 GLU A N 1
ATOM 1998 C CA . GLU A 1 245 ? 18.063 5.510 29.774 1.00 88.62 245 GLU A CA 1
ATOM 1999 C C . GLU A 1 245 ? 18.634 5.587 28.350 1.00 88.62 245 GLU A C 1
ATOM 2001 O O . GLU A 1 245 ? 19.164 4.611 27.826 1.00 88.62 245 GLU A O 1
ATOM 2006 N N . ILE A 1 246 ? 18.580 6.770 27.728 1.00 87.50 246 ILE A N 1
ATOM 2007 C CA . ILE A 1 246 ? 19.146 7.003 26.392 1.00 87.50 246 ILE A CA 1
ATOM 2008 C C . ILE A 1 246 ? 20.675 6.885 26.415 1.00 87.50 246 ILE A C 1
ATOM 2010 O O . ILE A 1 246 ? 21.259 6.314 25.498 1.00 87.50 246 ILE A O 1
ATOM 2014 N N . GLU A 1 247 ? 21.338 7.428 27.437 1.00 88.69 247 GLU A N 1
ATOM 2015 C CA . GLU A 1 247 ? 22.793 7.331 27.579 1.00 88.69 247 GLU A CA 1
ATOM 2016 C C . GLU A 1 247 ? 23.242 5.884 27.808 1.00 88.69 247 GLU A C 1
ATOM 2018 O O . GLU A 1 247 ? 24.228 5.457 27.208 1.00 88.69 247 GLU A O 1
ATOM 2023 N N . GLU A 1 248 ? 22.499 5.109 28.599 1.00 86.81 248 GLU A N 1
ATOM 2024 C CA . GLU A 1 248 ? 22.730 3.672 28.760 1.00 86.81 248 GLU A CA 1
ATOM 2025 C C . GLU A 1 248 ? 22.566 2.933 27.423 1.00 86.81 248 GLU A C 1
ATOM 2027 O O . GLU A 1 248 ? 23.471 2.208 27.012 1.00 86.81 248 GLU A O 1
ATOM 2032 N N . LEU A 1 249 ? 21.486 3.198 26.684 1.00 84.25 249 LEU A N 1
ATOM 2033 C CA . LEU A 1 249 ? 21.232 2.587 25.376 1.00 84.25 249 LEU A CA 1
ATOM 2034 C C . LEU A 1 249 ? 22.264 2.971 24.302 1.00 84.25 249 LEU A C 1
ATOM 2036 O O . LEU A 1 249 ? 22.459 2.231 23.347 1.00 84.25 249 LEU A O 1
ATOM 2040 N N . LEU A 1 250 ? 22.908 4.136 24.387 1.00 82.88 250 LEU A N 1
ATOM 2041 C CA . LEU A 1 250 ? 23.867 4.581 23.365 1.00 82.88 250 LEU A CA 1
ATOM 2042 C C . LEU A 1 250 ? 25.324 4.275 23.723 1.00 82.88 250 LEU A C 1
ATOM 2044 O O . LEU A 1 250 ? 26.138 4.071 22.821 1.00 82.88 250 LEU A O 1
ATOM 2048 N N . TYR A 1 251 ? 25.665 4.287 25.013 1.00 85.06 251 TYR A N 1
ATOM 2049 C CA . TYR A 1 251 ? 27.054 4.299 25.481 1.00 85.06 251 TYR A CA 1
ATOM 2050 C C . TYR A 1 251 ? 27.404 3.162 26.447 1.00 85.06 251 TYR A C 1
ATOM 2052 O O . TYR A 1 251 ? 28.557 3.086 26.883 1.00 85.06 251 TYR A O 1
ATOM 2060 N N . SER A 1 252 ? 26.462 2.273 26.788 1.00 83.62 252 SER A N 1
ATOM 2061 C CA . SER A 1 252 ? 26.775 1.104 27.610 1.00 83.62 252 SER A CA 1
ATOM 2062 C C . SER A 1 252 ? 27.799 0.195 26.908 1.00 83.62 252 SER A C 1
ATOM 2064 O O . SER A 1 252 ? 27.672 -0.089 25.716 1.00 83.62 252 SER A O 1
ATOM 2066 N N . PRO A 1 253 ? 28.835 -0.285 27.621 1.00 75.38 253 PRO A N 1
ATOM 2067 C CA . PRO A 1 253 ? 29.868 -1.150 27.052 1.00 75.38 253 PRO A CA 1
ATOM 2068 C C . PRO A 1 253 ? 29.411 -2.609 26.855 1.00 75.38 253 PRO A C 1
ATOM 2070 O O . PRO A 1 253 ? 30.182 -3.419 26.338 1.00 75.38 253 PRO A O 1
ATOM 2073 N N . GLY A 1 254 ? 28.204 -2.973 27.306 1.00 69.56 254 GLY A N 1
ATOM 2074 C CA . GLY A 1 254 ? 27.660 -4.327 27.195 1.00 69.56 254 GLY A CA 1
ATOM 2075 C C . GLY A 1 254 ? 27.017 -4.587 25.832 1.00 69.56 254 GLY A C 1
ATOM 2076 O O . GLY A 1 254 ? 26.149 -3.838 25.400 1.00 69.56 254 GLY A O 1
ATOM 2077 N N . GLN A 1 255 ? 27.416 -5.669 25.157 1.00 59.56 255 GLN A N 1
ATOM 2078 C CA . GLN A 1 255 ? 26.645 -6.202 24.033 1.00 59.56 255 GLN A CA 1
ATOM 2079 C C . GLN A 1 255 ? 25.448 -6.978 24.584 1.00 59.56 255 GLN A C 1
ATOM 2081 O O . GLN A 1 255 ? 25.611 -8.078 25.114 1.00 59.56 255 GLN A O 1
ATOM 2086 N N . ASN A 1 256 ? 24.256 -6.404 24.449 1.00 63.03 256 ASN A N 1
ATOM 2087 C CA . ASN A 1 256 ? 23.000 -7.025 24.861 1.00 63.03 256 ASN A CA 1
ATOM 2088 C C . ASN A 1 256 ? 22.164 -7.359 23.612 1.00 63.03 256 ASN A C 1
ATOM 2090 O O . ASN A 1 256 ? 22.386 -6.778 22.551 1.00 63.03 256 ASN A O 1
ATOM 2094 N N . GLU A 1 257 ? 21.171 -8.247 23.732 1.00 64.00 257 GLU A N 1
ATOM 2095 C CA . GLU A 1 257 ? 20.249 -8.588 22.626 1.00 64.00 257 GLU A CA 1
ATOM 2096 C C . GLU A 1 257 ? 19.452 -7.376 22.092 1.00 64.00 257 GLU A C 1
ATOM 2098 O O . GLU A 1 257 ? 18.888 -7.448 21.007 1.00 64.00 257 GLU A O 1
ATOM 2103 N N . GLU A 1 258 ? 19.440 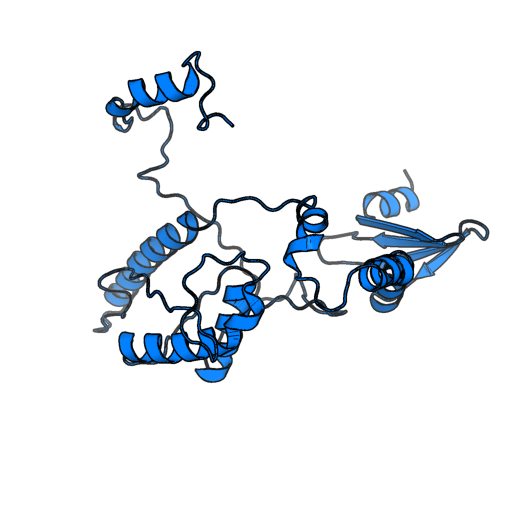-6.252 22.817 1.00 59.72 258 GLU A N 1
ATOM 2104 C CA . GLU A 1 258 ? 18.848 -4.974 22.390 1.00 59.72 258 GLU A CA 1
ATOM 2105 C C . GLU A 1 258 ? 19.707 -4.199 21.371 1.00 59.72 258 GLU A C 1
ATOM 2107 O O . GLU A 1 258 ? 19.206 -3.292 20.711 1.00 59.72 258 GLU A O 1
ATOM 2112 N N . HIS A 1 259 ? 20.988 -4.559 21.225 1.00 52.66 259 HIS A N 1
ATOM 2113 C CA . HIS A 1 259 ? 21.943 -3.937 20.299 1.00 52.66 259 HIS A CA 1
ATOM 2114 C C . HIS A 1 259 ? 22.250 -4.796 19.054 1.00 52.66 259 HIS A C 1
ATOM 2116 O O . HIS A 1 259 ? 23.190 -4.471 18.321 1.00 52.66 259 HIS A O 1
ATOM 2122 N N . MET A 1 260 ? 21.512 -5.895 18.830 1.00 36.69 260 MET A N 1
ATOM 2123 C CA . MET A 1 260 ? 21.637 -6.765 17.645 1.00 36.69 260 MET A CA 1
ATOM 2124 C C . MET A 1 260 ? 20.633 -6.425 16.545 1.00 36.69 260 MET A C 1
ATOM 2126 O O . MET A 1 260 ? 19.442 -6.211 16.862 1.00 36.69 260 MET A O 1
#

InterPro domains:
  IPR000368 Sucrose synthase, first GT-B domain [PF00862] (92-126)
  IPR000368 Sucrose synthase, first GT-B domain [PF00862] (127-205)
  IPR01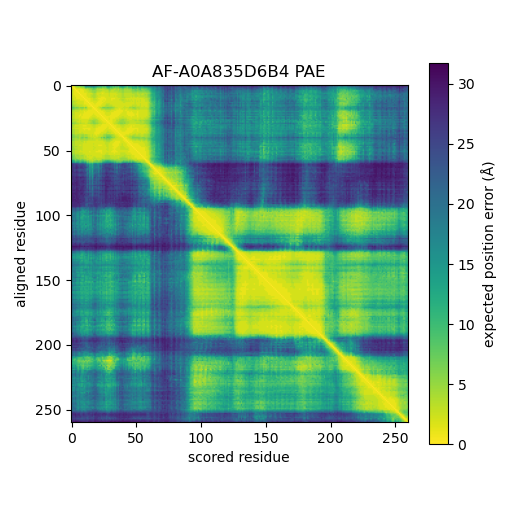2820 Sucrose synthase, plant/cyanobacteria [PTHR45839] (127-205)
  IPR056735 Sucrose synthase, N-terminal [PF24861] (2-57)

Mean predicted aligned error: 14.32 Å

Solvent-accessible surface area (backbone atoms only — not comparable to full-atom values): 16700 Å² total; per-residue (Å²): 136,60,72,70,58,52,51,61,70,27,38,77,48,75,46,84,53,90,64,35,38,37,35,40,29,40,87,45,95,86,43,76,47,35,36,34,33,30,75,83,78,73,45,76,44,82,40,54,70,62,58,51,49,51,57,52,49,63,69,53,46,63,62,60,57,47,50,49,56,68,70,43,63,96,83,63,57,71,79,80,65,42,71,76,67,54,80,73,72,84,89,88,83,74,70,64,60,56,58,53,48,51,57,54,47,45,59,50,50,54,52,50,35,60,74,68,69,51,96,64,82,56,84,66,73,83,59,95,71,84,85,80,76,75,44,56,53,98,93,42,75,59,85,70,91,72,56,89,90,66,46,69,90,33,43,67,63,36,37,57,52,46,54,52,52,48,38,66,67,66,73,48,83,74,94,73,70,86,61,55,73,73,69,36,33,52,36,40,42,55,47,24,66,75,70,70,42,96,63,70,87,83,81,54,95,50,95,79,31,73,64,84,80,44,83,85,68,74,93,77,85,85,78,78,62,65,91,79,54,68,67,86,85,49,63,93,73,57,68,69,87,50,46,64,61,52,47,48,76,74,66,54,91,70,92,48,86,88,77,110

Secondary structure (DSSP, 8-state):
--HHHHHHHHEEEEEEETTEEEEEEEEETTEEEEEEEETTT--EEEE-HHHHHHHHHHHS-HHHHHHHHHHS-TT--GGGTTHHHHTT------HHHHHHHHHHHHHHHHHHHHHHT-----TTSS-----PPPPEETTEE--S---TTT-GGGHHHHHHHHHHHHHHHHSS--S-----HHHHHHHHHHHHHHHT-S-------STTS--TT-TT---------TTTS--TT-GGG--GGGHHHHHHHHH-S---GGG-

Nearest PDB structures (foldseek):
  3s27-assembly1_D  TM=7.937E-01  e=1.683E-17  Arabidopsis thaliana
  3s29-assembly1_B  TM=7.879E-01  e=1.316E-16  Arabidopsis thaliana
  4rbn-assembly1_B  TM=6.801E-01  e=5.138E-09  Nitrosomonas europaea
  5mvh-assembly1_A  TM=6.284E-01  e=2.873E+00  Bacteroides cellulosilyticus DSM 14838

Foldseek 3Di:
DDPVVLQVVQFPDWQDDPQKIWTWGHSDVQDTWIWMAGNVVRDIDTDQLVRSVVSVVVSVPPCVVVVVCVVDPVPDDPVVPCVVVPVVDDDDDPPQQVVQVLVVVLVVVVVVCVVVVPPDDQLSPDDPDDDDDFFADPVGGDDDDDDPVGCVVRLVVSLVRVLVVCCVSRVDQDQDDDADDPSRLVSVVVNCVVSVHDDGDDADPDSPRDGPPPPVDDDDDGDHDCLVDDDPVPVVSDPVVCVVVVCCVPPPPDDDPSND

pLDDT: mean 74.24, std 17.02, range [28.72, 95.56]